Protein AF-0000000081328020 (afdb_homodimer)

Sequence (252 aa):
MPALGALTACTHVQWNAASPDAAALCSLAVPALANALQLRAFAEPGGAVHAALAVRGHHAPFRAAFRADGRWHHVCATWEQLCGRWSLFADGRRRAGARGLGAGHPLPPGGILVLGQDQDSLGGGFMPALGALTACTHVQWNAASPDAAALCSLAVPALANALQLRAFAEPGGAVHAALAVRGHHAPFRAAFRADGRWHHVCATWEQLCGRWSLFADGRRRAGARGLGAGHPLPPGGILVLGQDQDSLGGGF

Secondary structure (DSSP, 8-state):
-----EEEEEEEEE--TT----EEEEEEEETTEEEEEEEEEEE-TTSEEEEEEEETTEEPPPEEEEE-SSSEEEEEEEEETTTTEEEEEETTEEEEEES-TTTT-PPPS------S--TTTT----/-----EEEEEEEEE--TT----EEEEEEEETTEEEEEEEEEEE-TTSEEEEEEEETTEEPPPEEEEE-SSSEEEEEEEEETTTTEEEEEETTEEEEEES-TTTT-PPPS------S-----S----

Radius of gyration: 18.23 Å; Cα contacts (8 Å, |Δi|>4): 719; chains: 2; bounding box: 38×48×73 Å

Structure (mmCIF, N/CA/C/O backbone):
data_AF-0000000081328020-model_v1
#
loop_
_entity.id
_entity.type
_entity.pdbx_description
1 polymer 'Uncharacterized protein'
#
loop_
_atom_site.group_PDB
_atom_site.id
_atom_site.type_symbol
_atom_site.label_atom_id
_atom_site.label_alt_id
_atom_site.label_comp_id
_atom_site.label_asym_id
_atom_site.label_entity_id
_atom_site.label_seq_id
_atom_site.pdbx_PDB_ins_code
_atom_site.Cartn_x
_atom_site.Cartn_y
_atom_site.Cartn_z
_atom_site.occupancy
_atom_site.B_iso_or_equiv
_atom_site.auth_seq_id
_atom_site.auth_comp_id
_atom_site.auth_asym_id
_atom_site.auth_atom_id
_atom_site.pdbx_PDB_model_num
ATOM 1 N N . MET A 1 1 ? -0.317 -22.656 -12.859 1 30.52 1 MET A N 1
ATOM 2 C CA . MET A 1 1 ? 0.625 -21.766 -12.18 1 30.52 1 MET A CA 1
ATOM 3 C C . MET A 1 1 ? -0.083 -20.922 -11.125 1 30.52 1 MET A C 1
ATOM 5 O O . MET A 1 1 ? -1.056 -20.234 -11.43 1 30.52 1 MET A O 1
ATOM 9 N N . PRO A 1 2 ? -0.082 -21.234 -9.828 1 38.22 2 PRO A N 1
ATOM 10 C CA . PRO A 1 2 ? -1.16 -20.859 -8.914 1 38.22 2 PRO A CA 1
ATOM 11 C C . PRO A 1 2 ? -1.249 -19.344 -8.703 1 38.22 2 PRO A C 1
ATOM 13 O O . PRO A 1 2 ? -0.232 -18.656 -8.75 1 38.22 2 PRO A O 1
ATOM 16 N N . ALA A 1 3 ? -2.201 -18.625 -9.352 1 48.69 3 ALA A N 1
ATOM 17 C CA . ALA A 1 3 ? -2.732 -17.281 -9.141 1 48.69 3 ALA A CA 1
ATOM 18 C C . ALA A 1 3 ? -2.648 -16.875 -7.668 1 48.69 3 ALA A C 1
ATOM 20 O O . ALA A 1 3 ? -2.602 -17.734 -6.789 1 48.69 3 ALA A O 1
ATOM 21 N N . LEU A 1 4 ? -2.246 -15.617 -7.391 1 56.56 4 LEU A N 1
ATOM 22 C CA . LEU A 1 4 ? -2.311 -15.125 -6.016 1 56.56 4 LEU A CA 1
ATOM 23 C C . LEU A 1 4 ? -3.643 -15.492 -5.371 1 56.56 4 LEU A C 1
ATOM 25 O O . LEU A 1 4 ? -4.703 -15.125 -5.883 1 56.56 4 LEU A O 1
ATOM 29 N N . GLY A 1 5 ? -3.594 -16.688 -4.641 1 71.94 5 GLY A N 1
ATOM 30 C CA . GLY A 1 5 ? -4.844 -17.125 -4.035 1 71.94 5 GLY A CA 1
ATOM 31 C C . GLY A 1 5 ? -5.453 -16.078 -3.109 1 71.94 5 GLY A C 1
ATOM 32 O O . GLY A 1 5 ? -6.645 -15.789 -3.203 1 71.94 5 GLY A O 1
ATOM 33 N N . ALA A 1 6 ? -4.586 -15.555 -2.227 1 83.12 6 ALA A N 1
ATOM 34 C CA . ALA A 1 6 ? -5.039 -14.578 -1.241 1 83.12 6 ALA A CA 1
ATOM 35 C C . ALA A 1 6 ? -3.959 -13.539 -0.961 1 83.12 6 ALA A C 1
ATOM 37 O O . ALA A 1 6 ? -2.768 -13.82 -1.112 1 83.12 6 ALA A O 1
ATOM 38 N N . LEU A 1 7 ? -4.348 -12.312 -0.642 1 85.69 7 LEU A N 1
ATOM 39 C CA . LEU A 1 7 ? -3.385 -11.281 -0.28 1 85.69 7 LEU A CA 1
ATOM 40 C C . LEU A 1 7 ? -3.975 -10.328 0.751 1 85.69 7 LEU A C 1
ATOM 42 O O . LEU A 1 7 ? -5.195 -10.219 0.877 1 85.69 7 LEU A O 1
ATOM 46 N N . THR A 1 8 ? -3.066 -9.781 1.551 1 87.69 8 THR A N 1
ATOM 47 C CA . THR A 1 8 ? -3.373 -8.695 2.477 1 87.69 8 THR A CA 1
ATOM 48 C C . THR A 1 8 ? -2.504 -7.477 2.186 1 87.69 8 THR A C 1
ATOM 50 O O . THR A 1 8 ? -1.284 -7.594 2.059 1 87.69 8 THR A O 1
ATOM 53 N N . ALA A 1 9 ? -3.125 -6.426 1.956 1 90.62 9 ALA A N 1
ATOM 54 C CA . ALA A 1 9 ? -2.438 -5.148 1.78 1 90.62 9 ALA A CA 1
ATOM 55 C C . ALA A 1 9 ? -2.764 -4.188 2.922 1 90.62 9 ALA A C 1
ATOM 57 O O . ALA A 1 9 ? -3.932 -4 3.27 1 90.62 9 ALA A O 1
ATOM 58 N N . CYS A 1 10 ? -1.722 -3.625 3.475 1 91.69 10 CYS A N 1
ATOM 59 C CA . CYS A 1 10 ? -1.901 -2.678 4.566 1 91.69 10 CYS A CA 1
ATOM 60 C C . CYS A 1 10 ? -1.153 -1.378 4.293 1 91.69 10 CYS A C 1
ATOM 62 O O . CYS A 1 10 ? -0.126 -1.381 3.611 1 91.69 10 CYS A O 1
ATOM 64 N N . THR A 1 11 ? -1.677 -0.353 4.84 1 92 11 THR A N 1
ATOM 65 C CA . THR A 1 11 ? -1.021 0.943 4.707 1 92 11 THR A CA 1
ATOM 66 C C . THR A 1 11 ? -1.219 1.78 5.969 1 92 11 THR A C 1
ATOM 68 O O . THR A 1 11 ? -2.277 1.725 6.598 1 92 11 THR A O 1
ATOM 71 N N . HIS A 1 12 ? -0.133 2.379 6.383 1 92.12 12 HIS A N 1
ATOM 72 C CA . HIS A 1 12 ? -0.229 3.453 7.367 1 92.12 12 HIS A CA 1
ATOM 73 C C . HIS A 1 12 ? -0.476 4.797 6.691 1 92.12 12 HIS A C 1
ATOM 75 O O . HIS A 1 12 ? 0.278 5.199 5.801 1 92.12 12 HIS A O 1
ATOM 81 N N . VAL A 1 13 ? -1.567 5.52 7.164 1 90.44 13 VAL A N 1
ATOM 82 C CA . VAL A 1 13 ? -1.968 6.719 6.434 1 90.44 13 VAL A CA 1
ATOM 83 C C . VAL A 1 13 ? -2.279 7.844 7.418 1 90.44 13 VAL A C 1
ATOM 85 O O . VAL A 1 13 ? -2.91 7.613 8.453 1 90.44 13 VAL A O 1
ATOM 88 N N . GLN A 1 14 ? -1.704 8.914 7.129 1 89.75 14 GLN A N 1
ATOM 89 C CA . GLN A 1 14 ? -2.139 10.18 7.711 1 89.75 14 GLN A CA 1
ATOM 90 C C . GLN A 1 14 ? -3.051 10.938 6.758 1 89.75 14 GLN A C 1
ATOM 92 O O . GLN A 1 14 ? -2.805 10.977 5.551 1 89.75 14 GLN A O 1
ATOM 97 N N . TRP A 1 15 ? -4.105 11.57 7.32 1 88 15 TRP A N 1
ATOM 98 C CA . TRP A 1 15 ? -5 12.383 6.508 1 88 15 TRP A CA 1
ATOM 99 C C . TRP A 1 15 ? -5.328 13.695 7.211 1 88 15 TRP A C 1
ATOM 101 O O . TRP A 1 15 ? -6.031 13.711 8.219 1 88 15 TRP A O 1
ATOM 111 N N . ASN A 1 16 ? -4.812 14.711 6.559 1 85.06 16 ASN A N 1
ATOM 112 C CA . ASN A 1 16 ? -5.172 16.031 7.066 1 85.06 16 ASN A CA 1
ATOM 113 C C . ASN A 1 16 ? -6.559 16.453 6.602 1 85.06 16 ASN A C 1
ATOM 115 O O . ASN A 1 16 ? -6.883 16.344 5.418 1 85.06 16 ASN A O 1
ATOM 119 N N . ALA A 1 17 ? -7.32 16.953 7.406 1 76.81 17 ALA A N 1
ATOM 120 C CA . ALA A 1 17 ? -8.703 17.344 7.137 1 76.81 17 ALA A CA 1
ATOM 121 C C . ALA A 1 17 ? -8.781 18.344 5.98 1 76.81 17 ALA A C 1
ATOM 123 O O . ALA A 1 17 ? -9.812 18.438 5.312 1 76.81 17 ALA A O 1
ATOM 124 N N . ALA A 1 18 ? -7.707 18.891 5.727 1 71.5 18 ALA A N 1
ATOM 125 C CA . ALA A 1 18 ? -7.703 19.922 4.691 1 71.5 18 ALA A CA 1
ATOM 126 C C . ALA A 1 18 ? -7.469 19.312 3.312 1 71.5 18 ALA A C 1
ATOM 128 O O . ALA A 1 18 ? -7.562 20 2.295 1 71.5 18 ALA A O 1
ATOM 129 N N . SER A 1 19 ? -7.312 18.016 3.309 1 65.38 19 SER A N 1
ATOM 130 C CA . SER A 1 19 ? -7.004 17.359 2.043 1 65.38 19 SER A CA 1
ATOM 131 C C . SER A 1 19 ? -8.188 16.531 1.544 1 65.38 19 SER A C 1
ATOM 133 O O . SER A 1 19 ? -8.43 15.43 2.037 1 65.38 19 SER A O 1
ATOM 135 N N . PRO A 1 20 ? -8.992 17.156 0.585 1 60.41 20 PRO A N 1
ATOM 136 C CA . PRO A 1 20 ? -10.227 16.453 0.209 1 60.41 20 PRO A CA 1
ATOM 137 C C . PRO A 1 20 ? -9.992 15.391 -0.852 1 60.41 20 PRO A C 1
ATOM 139 O O . PRO A 1 20 ? -10.883 14.562 -1.105 1 60.41 20 PRO A O 1
ATOM 142 N N . ASP A 1 21 ? -8.914 15.305 -1.368 1 63.12 21 ASP A N 1
ATOM 143 C CA . ASP A 1 21 ? -8.961 14.562 -2.623 1 63.12 21 ASP A CA 1
ATOM 144 C C . ASP A 1 21 ? -8.812 13.062 -2.379 1 63.12 21 ASP A C 1
ATOM 146 O O . ASP A 1 21 ? -8.109 12.641 -1.46 1 63.12 21 ASP A O 1
ATOM 150 N N . ALA A 1 22 ? -9.734 12.43 -3.125 1 63.28 22 ALA A N 1
ATOM 151 C CA . ALA A 1 22 ? -9.664 10.977 -3.232 1 63.28 22 ALA A CA 1
ATOM 152 C C . ALA A 1 22 ? -8.273 10.531 -3.658 1 63.28 22 ALA A C 1
ATOM 154 O O . ALA A 1 22 ? -7.613 11.203 -4.457 1 63.28 22 ALA A O 1
ATOM 155 N N . ALA A 1 23 ? -7.828 9.633 -2.852 1 73.25 23 ALA A N 1
ATOM 156 C CA . ALA A 1 23 ? -6.492 9.156 -3.205 1 73.25 23 ALA A CA 1
ATOM 157 C C . ALA A 1 23 ? -6.434 7.629 -3.184 1 73.25 23 ALA A C 1
ATOM 159 O O . ALA A 1 23 ? -7.246 6.98 -2.518 1 73.25 23 ALA A O 1
ATOM 160 N N . ALA A 1 24 ? -5.855 7.027 -4.27 1 79.81 24 ALA A N 1
ATOM 161 C CA . ALA A 1 24 ? -5.363 5.676 -4.008 1 79.81 24 ALA A CA 1
ATOM 162 C C . ALA A 1 24 ? -4.32 5.676 -2.896 1 79.81 24 ALA A C 1
ATOM 164 O O . ALA A 1 24 ? -3.223 6.215 -3.064 1 79.81 24 ALA A O 1
ATOM 165 N N . LEU A 1 25 ? -4.828 5.129 -1.694 1 88.38 25 LEU A N 1
ATOM 166 C CA . LEU A 1 25 ? -3.883 5.039 -0.588 1 88.38 25 LEU A CA 1
ATOM 167 C C . LEU A 1 25 ? -2.715 4.125 -0.944 1 88.38 25 LEU A C 1
ATOM 169 O O . LEU A 1 25 ? -1.559 4.453 -0.67 1 88.38 25 LEU A O 1
ATOM 173 N N . CYS A 1 26 ? -3.014 3.002 -1.551 1 91.19 26 CYS A N 1
ATOM 174 C CA . CYS A 1 26 ? -1.99 2.09 -2.049 1 91.19 26 CYS A CA 1
ATOM 175 C C . CYS A 1 26 ? -2.508 1.287 -3.236 1 91.19 26 CYS A C 1
ATOM 177 O O . CYS A 1 26 ? -3.709 1.038 -3.348 1 91.19 26 CYS A O 1
ATOM 179 N N . SER A 1 27 ? -1.606 0.984 -4.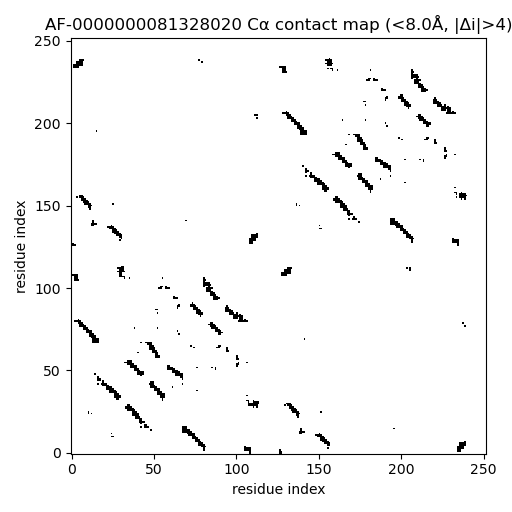051 1 90.62 27 SER A N 1
ATOM 180 C CA . SER A 1 27 ? -1.95 0.191 -5.227 1 90.62 27 SER A CA 1
ATOM 181 C C . SER A 1 27 ? -0.875 -0.849 -5.523 1 90.62 27 SER A C 1
ATOM 183 O O . SER A 1 27 ? 0.293 -0.659 -5.18 1 90.62 27 SER A O 1
ATOM 185 N N . LEU A 1 28 ? -1.359 -1.882 -6.07 1 87.94 28 LEU A N 1
ATOM 186 C CA . LEU A 1 28 ? -0.504 -2.965 -6.543 1 87.94 28 LEU A CA 1
ATOM 187 C C . LEU A 1 28 ? -0.724 -3.221 -8.031 1 87.94 28 LEU A C 1
ATOM 189 O O . LEU A 1 28 ? -1.863 -3.361 -8.484 1 87.94 28 LEU A O 1
ATOM 193 N N . ALA A 1 29 ? 0.39 -3.16 -8.703 1 86.38 29 ALA A N 1
ATOM 194 C CA . ALA A 1 29 ? 0.382 -3.543 -10.109 1 86.38 29 ALA A CA 1
ATOM 195 C C . ALA A 1 29 ? 1.238 -4.781 -10.344 1 86.38 29 ALA A C 1
ATOM 197 O O . ALA A 1 29 ? 2.301 -4.938 -9.742 1 86.38 29 ALA A O 1
ATOM 198 N N . VAL A 1 30 ? 0.774 -5.727 -11.125 1 78.31 30 VAL A N 1
ATOM 199 C CA . VAL A 1 30 ? 1.518 -6.883 -11.609 1 78.31 30 VAL A CA 1
ATOM 200 C C . VAL A 1 30 ? 1.67 -6.797 -13.125 1 78.31 30 VAL A C 1
ATOM 202 O O . VAL A 1 30 ? 1.015 -5.98 -13.781 1 78.31 30 VAL A O 1
ATOM 205 N N . PRO A 1 31 ? 2.557 -7.73 -13.453 1 71.12 31 PRO A N 1
ATOM 206 C CA . PRO A 1 31 ? 2.711 -7.668 -14.906 1 71.12 31 PRO A CA 1
ATOM 207 C C . PRO A 1 31 ? 1.396 -7.902 -15.648 1 71.12 31 PRO A C 1
ATOM 209 O O . PRO A 1 31 ? 0.588 -8.734 -15.234 1 71.12 31 PRO A O 1
ATOM 212 N N . ALA A 1 32 ? 0.985 -7.012 -16.484 1 74.38 32 ALA A N 1
ATOM 213 C CA . ALA A 1 32 ? -0.158 -7.129 -17.375 1 74.38 32 ALA A CA 1
ATOM 214 C C . ALA A 1 32 ? -1.412 -6.523 -16.75 1 74.38 32 ALA A C 1
ATOM 216 O O . ALA A 1 32 ? -2.482 -6.531 -17.375 1 74.38 32 ALA A O 1
ATOM 217 N N . LEU A 1 33 ? -1.333 -6.246 -15.516 1 77.25 33 LEU A N 1
ATOM 218 C CA . LEU A 1 33 ? -2.531 -5.684 -14.898 1 77.25 33 LEU A CA 1
ATOM 219 C C . LEU A 1 33 ? -2.182 -4.492 -14.016 1 77.25 33 LEU A C 1
ATOM 221 O O . LEU A 1 33 ? -1.815 -4.66 -12.852 1 77.25 33 LEU A O 1
ATOM 225 N N . ALA A 1 34 ? -2.361 -3.408 -14.664 1 80.62 34 ALA A N 1
ATOM 226 C CA . ALA A 1 34 ? -2.252 -2.193 -13.859 1 80.62 34 ALA A CA 1
ATOM 227 C C . ALA A 1 34 ? -3.371 -2.121 -12.82 1 80.62 34 ALA A C 1
ATOM 229 O O . ALA A 1 34 ? -4.48 -2.6 -13.062 1 80.62 34 ALA A O 1
ATOM 230 N N . ASN A 1 35 ? -3.102 -1.594 -11.719 1 80.38 35 ASN A N 1
ATOM 231 C CA . ASN A 1 35 ? -4.082 -1.431 -10.656 1 80.38 35 ASN A CA 1
ATOM 232 C C . ASN A 1 35 ? -4.77 -2.75 -10.32 1 80.38 35 ASN A C 1
ATOM 234 O O . ASN A 1 35 ? -5.996 -2.809 -10.219 1 80.38 35 ASN A O 1
ATOM 238 N N . ALA A 1 36 ? -3.959 -3.809 -10.375 1 84.94 36 ALA A N 1
ATOM 239 C CA . ALA A 1 36 ? -4.492 -5.117 -10 1 84.94 36 ALA A CA 1
ATOM 240 C C . ALA A 1 36 ? -5.262 -5.035 -8.68 1 84.94 36 ALA A C 1
ATOM 242 O O . ALA A 1 36 ? -6.355 -5.59 -8.562 1 84.94 36 ALA A O 1
ATOM 243 N N . LEU A 1 37 ? -4.738 -4.312 -7.742 1 89.19 37 LEU A N 1
ATOM 244 C CA . LEU A 1 37 ? -5.367 -4.043 -6.453 1 89.19 37 LEU A CA 1
ATOM 245 C C . LEU A 1 37 ? -5.141 -2.598 -6.027 1 89.19 37 LEU A C 1
ATOM 247 O O . LEU A 1 37 ? -4.043 -2.061 -6.191 1 89.19 37 LEU A O 1
ATOM 251 N N . GLN A 1 38 ? -6.199 -2.033 -5.52 1 92.62 38 GLN A N 1
ATOM 252 C CA . GLN A 1 38 ? -6.086 -0.675 -5.004 1 92.62 38 GLN A CA 1
ATOM 253 C C . GLN A 1 38 ? -6.891 -0.504 -3.719 1 92.62 38 GLN A C 1
ATOM 255 O O . GLN A 1 38 ? -8.008 -1.016 -3.607 1 92.62 38 GLN A O 1
ATOM 260 N N . LEU A 1 39 ? -6.301 0.109 -2.775 1 94.12 39 LEU A N 1
ATOM 261 C CA . LEU A 1 39 ? -7.047 0.699 -1.67 1 94.12 39 LEU A CA 1
ATOM 262 C C . LEU A 1 39 ? -7.348 2.17 -1.939 1 94.12 39 LEU A C 1
ATOM 264 O O . LEU A 1 39 ? -6.441 3.008 -1.907 1 94.12 39 LEU A O 1
ATOM 268 N N . ARG A 1 40 ? -8.555 2.408 -2.174 1 94 40 ARG A N 1
ATOM 269 C CA . ARG A 1 40 ? -9 3.764 -2.48 1 94 40 ARG A CA 1
ATOM 270 C C . ARG A 1 40 ? -9.641 4.418 -1.26 1 94 40 ARG A C 1
ATOM 272 O O . ARG A 1 40 ? -10.211 3.732 -0.411 1 94 40 ARG A O 1
ATOM 279 N N . ALA A 1 41 ? -9.469 5.738 -1.232 1 93.62 41 ALA A N 1
ATOM 280 C CA . ALA A 1 41 ? -10.055 6.441 -0.094 1 93.62 41 ALA A CA 1
ATOM 281 C C . ALA A 1 41 ? -10.438 7.871 -0.469 1 93.62 41 ALA A C 1
ATOM 283 O O . ALA A 1 41 ? -9.891 8.438 -1.417 1 93.62 41 ALA A O 1
ATOM 284 N N . PHE A 1 42 ? -11.406 8.398 0.2 1 91.69 42 PHE A N 1
ATOM 285 C CA . PHE A 1 42 ? -11.758 9.812 0.156 1 91.69 42 PHE A CA 1
ATOM 286 C C . PHE A 1 42 ? -12.188 10.305 1.532 1 91.69 42 PHE A C 1
ATOM 288 O O . PHE A 1 42 ? -12.586 9.508 2.387 1 91.69 42 PHE A O 1
ATOM 295 N N . ALA A 1 43 ? -12.047 11.562 1.703 1 90.62 43 ALA A N 1
ATOM 296 C CA . ALA A 1 43 ? -12.469 12.156 2.967 1 90.62 43 ALA A CA 1
ATOM 297 C C . ALA A 1 43 ? -13.727 13 2.783 1 90.62 43 ALA A C 1
ATOM 299 O O . ALA A 1 43 ? -13.859 13.727 1.795 1 90.62 43 ALA A O 1
ATOM 300 N N . GLU A 1 44 ? -14.656 12.719 3.695 1 87.38 44 GLU A N 1
ATOM 301 C CA . GLU A 1 44 ? -15.734 13.695 3.805 1 87.38 44 GLU A CA 1
ATOM 302 C C . GLU A 1 44 ? -15.227 15.008 4.391 1 87.38 44 GLU A C 1
ATOM 304 O O . GLU A 1 44 ? -14.375 15.008 5.281 1 87.38 44 GLU A O 1
ATOM 309 N N . PRO A 1 45 ? -15.68 16.109 3.766 1 77.56 45 PRO A N 1
ATOM 310 C CA . PRO A 1 45 ? -15.25 17.359 4.375 1 77.56 45 PRO A CA 1
ATOM 311 C C . PRO A 1 45 ? -15.43 17.375 5.891 1 77.56 45 PRO A C 1
ATOM 313 O O . PRO A 1 45 ? -16.547 17.203 6.391 1 77.56 45 PRO A O 1
ATOM 316 N N . GLY A 1 46 ? -14.219 17.594 6.617 1 70.88 46 GLY A N 1
ATOM 317 C CA . GLY A 1 46 ? -14.219 17.703 8.062 1 70.88 46 GLY A CA 1
ATOM 318 C C . GLY A 1 46 ? -14.672 16.422 8.75 1 70.88 46 GLY A C 1
ATOM 319 O O . GLY A 1 46 ? -15.031 16.438 9.93 1 70.88 46 GLY A O 1
ATOM 320 N N . GLY A 1 47 ? -14.531 15.438 8.031 1 86.12 47 GLY A N 1
ATOM 321 C CA . GLY A 1 47 ? -15.188 14.289 8.641 1 86.12 47 GLY A CA 1
ATOM 322 C C . GLY A 1 47 ? -14.414 12.992 8.469 1 86.12 47 GLY A C 1
ATOM 323 O O . GLY A 1 47 ? -13.195 12.961 8.664 1 86.12 47 GLY A O 1
ATOM 324 N N . ALA A 1 48 ? -15.125 11.945 8.242 1 93 48 ALA A N 1
ATOM 325 C CA . ALA A 1 48 ? -14.586 10.586 8.188 1 93 48 ALA A CA 1
ATOM 326 C C . ALA A 1 48 ? -13.906 10.32 6.844 1 93 48 ALA A C 1
ATOM 328 O O . ALA A 1 48 ? -14.32 10.859 5.816 1 93 48 ALA A O 1
ATOM 329 N N . VAL A 1 49 ? -12.797 9.578 6.898 1 94.31 49 VAL A N 1
ATOM 330 C CA . VAL A 1 49 ? -12.18 9.023 5.691 1 94.31 49 VAL A CA 1
ATOM 331 C C . VAL A 1 49 ? -12.836 7.691 5.344 1 94.31 49 VAL A C 1
ATOM 333 O O . VAL A 1 49 ? -12.922 6.797 6.188 1 94.31 49 VAL A O 1
ATOM 336 N N . HIS A 1 50 ? -13.352 7.637 4.16 1 95.31 50 HIS A N 1
ATOM 337 C CA . HIS A 1 50 ? -13.938 6.398 3.664 1 95.31 50 HIS A CA 1
ATOM 338 C C . HIS A 1 50 ? -12.961 5.641 2.773 1 95.31 50 HIS A C 1
ATOM 340 O O . HIS A 1 50 ? -12.234 6.25 1.98 1 95.31 50 HIS A O 1
ATOM 346 N N . ALA A 1 51 ? -12.938 4.32 2.914 1 95.81 51 ALA A N 1
ATOM 347 C CA . ALA A 1 51 ? -12.023 3.508 2.117 1 95.81 51 ALA A CA 1
ATOM 348 C C . ALA A 1 51 ? -12.758 2.33 1.477 1 95.81 51 ALA A C 1
ATOM 350 O O . ALA A 1 51 ? -13.773 1.869 1.995 1 95.81 51 ALA A O 1
ATOM 351 N N . ALA A 1 52 ? -12.211 1.872 0.338 1 96.44 52 ALA A N 1
ATOM 352 C CA . ALA A 1 52 ? -12.719 0.703 -0.376 1 96.44 52 ALA A CA 1
ATOM 353 C C . ALA A 1 52 ? -11.586 -0.041 -1.079 1 96.44 52 ALA A C 1
ATOM 355 O O . ALA A 1 52 ? -10.656 0.58 -1.599 1 96.44 52 ALA A O 1
ATOM 356 N N . LEU A 1 53 ? -11.711 -1.375 -1.041 1 95.62 53 LEU A N 1
ATOM 357 C CA . LEU A 1 53 ? -10.82 -2.203 -1.85 1 95.62 53 LEU A CA 1
ATOM 358 C C . LEU A 1 53 ? -11.328 -2.301 -3.285 1 95.62 53 LEU A C 1
ATOM 360 O O . LEU A 1 53 ? -12.523 -2.479 -3.514 1 95.62 53 LEU A O 1
ATOM 364 N N . ALA A 1 54 ? -10.406 -2.104 -4.223 1 93.94 54 ALA A N 1
ATOM 365 C CA . ALA A 1 54 ? -10.711 -2.334 -5.633 1 93.94 54 ALA A CA 1
ATOM 366 C C . ALA A 1 54 ? -9.828 -3.439 -6.207 1 93.94 54 ALA A C 1
ATOM 368 O O . ALA A 1 54 ? -8.617 -3.467 -5.961 1 93.94 54 ALA A O 1
ATOM 369 N N . VAL A 1 55 ? -10.445 -4.359 -6.875 1 91.06 55 VAL A N 1
ATOM 370 C CA . VAL A 1 55 ? -9.75 -5.434 -7.578 1 91.06 55 VAL A CA 1
ATOM 371 C C . VAL A 1 55 ? -10.109 -5.398 -9.062 1 91.06 55 VAL A C 1
ATOM 373 O O . VAL A 1 55 ? -11.281 -5.465 -9.422 1 91.06 55 VAL A O 1
ATOM 376 N N . ARG A 1 56 ? -9.023 -5.27 -9.898 1 87.75 56 ARG A N 1
ATOM 377 C CA . ARG A 1 56 ? -9.18 -5.23 -11.352 1 87.75 56 ARG A CA 1
ATOM 378 C C . ARG A 1 56 ? -10.188 -4.164 -11.758 1 87.75 56 ARG A C 1
ATOM 380 O O . ARG A 1 56 ? -11.07 -4.422 -12.586 1 87.75 56 ARG A 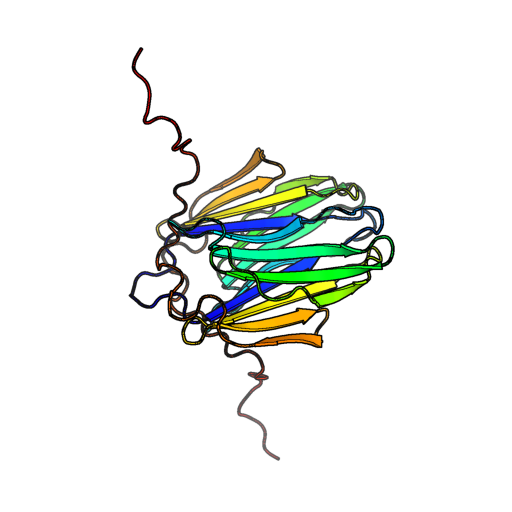O 1
ATOM 387 N N . GLY A 1 57 ? -10.125 -3.047 -11.031 1 87.06 57 GLY A N 1
ATOM 388 C CA . GLY A 1 57 ? -10.906 -1.894 -11.445 1 87.06 57 GLY A CA 1
ATOM 389 C C . GLY A 1 57 ? -12.289 -1.863 -10.82 1 87.06 57 GLY A C 1
ATOM 390 O O . GLY A 1 57 ? -12.992 -0.854 -10.906 1 87.06 57 GLY A O 1
ATOM 391 N N . HIS A 1 58 ? -12.727 -2.977 -10.219 1 91.5 58 HIS A N 1
ATOM 392 C CA . HIS A 1 58 ? -14.008 -3.014 -9.516 1 91.5 58 HIS A CA 1
ATOM 393 C C . HIS A 1 58 ? -13.828 -2.805 -8.016 1 91.5 58 HIS A C 1
ATOM 395 O O . HIS A 1 58 ? -12.984 -3.459 -7.395 1 91.5 58 HIS A O 1
ATOM 401 N N . HIS A 1 59 ? -14.609 -1.891 -7.508 1 92.38 59 HIS A N 1
ATOM 402 C CA . HIS A 1 59 ? -14.375 -1.627 -6.094 1 92.38 59 HIS A CA 1
ATOM 403 C C . HIS A 1 59 ? -15.539 -2.133 -5.242 1 92.38 59 HIS A C 1
ATOM 405 O O . HIS A 1 59 ? -16.688 -2.168 -5.703 1 92.38 59 HIS A O 1
ATOM 411 N N . ALA A 1 60 ? -15.227 -2.588 -4.016 1 96.19 60 ALA A N 1
ATOM 412 C CA . ALA A 1 60 ? -16.188 -2.801 -2.943 1 96.19 60 ALA A CA 1
ATOM 413 C C . ALA A 1 60 ? -16.781 -1.477 -2.467 1 96.19 60 ALA A C 1
ATOM 415 O O . ALA A 1 60 ? -16.312 -0.405 -2.861 1 96.19 60 ALA A O 1
ATOM 416 N N . PRO A 1 61 ? -17.906 -1.569 -1.704 1 96.06 61 PRO A N 1
ATOM 417 C CA . PRO A 1 61 ? -18.453 -0.31 -1.195 1 96.06 61 PRO A CA 1
ATOM 418 C C . PRO A 1 61 ? -17.484 0.43 -0.28 1 96.06 61 PRO A C 1
ATOM 420 O O . PRO A 1 61 ? -16.766 -0.198 0.496 1 96.06 61 PRO A O 1
ATOM 423 N N . PHE A 1 62 ? -17.484 1.746 -0.47 1 95.44 62 PHE A N 1
ATOM 424 C CA . PHE A 1 62 ? -16.734 2.566 0.477 1 95.44 62 PHE A CA 1
ATOM 425 C C . PHE A 1 62 ? -17.359 2.494 1.865 1 95.44 62 PHE A C 1
ATOM 427 O O . PHE A 1 62 ? -18.594 2.506 2.002 1 95.44 62 PHE A O 1
ATOM 434 N N . ARG A 1 63 ? -16.469 2.369 2.881 1 97 63 ARG A N 1
ATOM 435 C CA . ARG A 1 63 ? -16.891 2.385 4.281 1 97 63 ARG A CA 1
ATOM 436 C C . ARG A 1 63 ? -16.047 3.371 5.086 1 97 63 ARG A C 1
ATOM 438 O O . ARG A 1 63 ? -14.852 3.551 4.816 1 97 63 ARG A O 1
ATOM 445 N N . ALA A 1 64 ? -16.781 3.979 6.105 1 96.25 64 ALA A N 1
ATOM 446 C CA . ALA A 1 64 ? -16.016 4.84 6.996 1 96.25 64 ALA A CA 1
ATOM 447 C C . ALA A 1 64 ? -14.914 4.051 7.699 1 96.25 64 ALA A C 1
ATOM 449 O O . ALA A 1 64 ? -15.188 3.043 8.359 1 96.25 64 ALA A O 1
ATOM 450 N N . ALA A 1 65 ? -13.672 4.543 7.492 1 96.12 65 ALA A N 1
ATOM 451 C CA . ALA A 1 65 ? -12.531 3.809 8.023 1 96.12 65 ALA A CA 1
ATOM 452 C C . ALA A 1 65 ? -11.992 4.473 9.289 1 96.12 65 ALA A C 1
ATOM 454 O O . ALA A 1 65 ? -11.773 3.807 10.305 1 96.12 65 ALA A O 1
ATOM 455 N N . PHE A 1 66 ? -11.727 5.77 9.281 1 94.62 66 PHE A N 1
ATOM 456 C CA . PHE A 1 66 ? -11.156 6.523 10.391 1 94.62 66 PHE A CA 1
ATOM 457 C C . PHE A 1 66 ? -11.438 8.016 10.234 1 94.62 66 PHE A C 1
ATOM 459 O O . PHE A 1 66 ? -11.953 8.445 9.203 1 94.62 66 PHE A O 1
ATOM 466 N N . ARG A 1 67 ? -11.125 8.734 11.203 1 93.81 67 ARG A N 1
ATOM 467 C CA . ARG A 1 67 ? -11.297 10.188 11.148 1 93.81 67 ARG A CA 1
ATOM 468 C C . ARG A 1 67 ? -10.078 10.859 10.523 1 93.81 67 ARG A C 1
ATOM 470 O O . ARG A 1 67 ? -8.938 10.469 10.805 1 93.81 67 ARG A O 1
ATOM 477 N N . ALA A 1 68 ? -10.375 11.859 9.695 1 91.12 68 ALA A N 1
ATOM 478 C CA . ALA A 1 68 ? -9.281 12.695 9.203 1 91.12 68 ALA A CA 1
ATOM 479 C C . ALA A 1 68 ? -8.75 13.609 10.297 1 91.12 68 ALA A C 1
ATOM 481 O O . ALA A 1 68 ? -9.016 14.812 10.297 1 91.12 68 ALA A O 1
ATOM 482 N N . ASP A 1 69 ? -7.883 13.172 11.125 1 89 69 ASP A N 1
ATOM 483 C CA . ASP A 1 69 ? -7.465 13.898 12.312 1 89 69 ASP A CA 1
ATOM 484 C C . ASP A 1 69 ? -5.965 14.188 12.281 1 89 69 ASP A C 1
ATOM 486 O O . ASP A 1 69 ? -5.395 14.641 13.273 1 89 69 ASP A O 1
ATOM 490 N N . GLY A 1 70 ? -5.391 13.859 11.258 1 86.69 70 GLY A N 1
ATOM 491 C CA . GLY A 1 70 ? -3.977 14.156 11.109 1 86.69 70 GLY A CA 1
ATOM 492 C C . GLY A 1 70 ? -3.078 13.148 11.805 1 86.69 70 GLY A C 1
ATOM 493 O O . GLY A 1 70 ? -1.854 13.297 11.805 1 86.69 70 GLY A O 1
ATOM 494 N N . ARG A 1 71 ? -3.623 12.141 12.336 1 89.25 71 ARG A N 1
ATOM 495 C CA . ARG A 1 71 ? -2.846 11.102 13 1 89.25 71 ARG A CA 1
ATOM 496 C C . ARG A 1 71 ? -2.645 9.898 12.094 1 89.25 71 ARG A C 1
ATOM 498 O O . ARG A 1 71 ? -3.299 9.789 11.055 1 89.25 71 ARG A O 1
ATOM 505 N N . TRP A 1 72 ? -1.699 9.047 12.492 1 91.38 72 TRP A N 1
ATOM 506 C CA . TRP A 1 72 ? -1.467 7.82 11.734 1 91.38 72 TRP A CA 1
ATOM 507 C C . TRP A 1 72 ? -2.551 6.789 12.023 1 91.38 72 TRP A C 1
ATOM 509 O O . TRP A 1 72 ? -2.879 6.531 13.18 1 91.38 72 TRP A O 1
ATOM 519 N N . HIS A 1 73 ? -3.117 6.254 10.992 1 92.94 73 HIS A N 1
ATOM 520 C CA . HIS A 1 73 ? -4.07 5.152 11.055 1 92.94 73 HIS A CA 1
ATOM 521 C C . HIS A 1 73 ? -3.617 3.979 10.195 1 92.94 73 HIS A C 1
ATOM 523 O O . HIS A 1 73 ? -2.922 4.172 9.195 1 92.94 73 HIS A O 1
ATOM 529 N N . HIS A 1 74 ? -3.926 2.811 10.617 1 93.94 74 HIS A N 1
ATOM 530 C CA . HIS A 1 74 ? -3.553 1.582 9.922 1 93.94 74 HIS A CA 1
ATOM 531 C C . HIS A 1 74 ? -4.758 0.952 9.234 1 93.94 74 HIS A C 1
ATOM 533 O O . HIS A 1 74 ? -5.746 0.611 9.883 1 93.94 74 HIS A O 1
ATOM 539 N N . VAL A 1 75 ? -4.68 0.888 7.895 1 94.31 75 VAL A N 1
ATOM 540 C CA . VAL A 1 75 ? -5.77 0.323 7.105 1 94.31 75 VAL A CA 1
ATOM 541 C C . VAL A 1 75 ? -5.285 -0.927 6.375 1 94.31 75 VAL A C 1
ATOM 543 O O . VAL A 1 75 ? -4.238 -0.904 5.719 1 94.31 75 VAL A O 1
ATOM 546 N N . CYS A 1 76 ? -6.055 -2.012 6.52 1 94.19 76 CYS A N 1
ATOM 547 C CA . CYS A 1 76 ? -5.715 -3.258 5.848 1 94.19 76 CYS A CA 1
ATOM 548 C C . CYS A 1 76 ? -6.906 -3.797 5.062 1 94.19 76 CYS A C 1
ATOM 550 O O . CYS A 1 76 ? -8.047 -3.684 5.508 1 94.19 76 CYS A O 1
ATOM 552 N N . ALA A 1 77 ? -6.617 -4.344 3.938 1 94.5 77 ALA A N 1
ATOM 553 C CA . ALA A 1 77 ? -7.613 -5.086 3.166 1 94.5 77 ALA A CA 1
ATOM 554 C C . ALA A 1 77 ? -7.117 -6.488 2.836 1 94.5 77 ALA A C 1
ATOM 556 O O . ALA A 1 77 ? -5.945 -6.68 2.51 1 94.5 77 ALA A O 1
ATOM 557 N N . THR A 1 78 ? -7.98 -7.418 2.994 1 92.88 78 THR A N 1
ATOM 558 C CA . THR A 1 78 ? -7.699 -8.781 2.561 1 92.88 78 THR A CA 1
ATOM 559 C C . THR A 1 78 ? -8.547 -9.156 1.349 1 92.88 78 THR A C 1
ATOM 561 O O . THR A 1 78 ? -9.656 -8.633 1.179 1 92.88 78 THR A O 1
ATOM 564 N N . TRP A 1 79 ? -8.008 -9.961 0.525 1 91.38 79 TRP A N 1
ATOM 565 C CA . TRP A 1 79 ? -8.719 -10.445 -0.655 1 91.38 79 TRP A CA 1
ATOM 566 C C . TRP A 1 79 ? -8.305 -11.875 -0.996 1 91.38 79 TRP A C 1
ATOM 568 O O . TRP A 1 79 ? -7.121 -12.211 -0.952 1 91.38 79 TRP A O 1
ATOM 578 N N . GLU A 1 80 ? -9.375 -12.656 -1.269 1 88.12 80 GLU A N 1
ATOM 579 C CA . GLU A 1 80 ? -9.148 -14.023 -1.707 1 88.12 80 GLU A CA 1
ATOM 580 C C . GLU A 1 80 ? -9.742 -14.266 -3.092 1 88.12 80 GLU A C 1
ATOM 582 O O . GLU A 1 80 ? -10.914 -13.969 -3.334 1 88.12 80 GLU A O 1
ATOM 587 N N . GLN A 1 81 ? -8.992 -14.875 -3.957 1 82.81 81 GLN A N 1
ATOM 588 C CA . GLN A 1 81 ? -9.336 -15 -5.371 1 82.81 81 GLN A CA 1
ATOM 589 C C . GLN A 1 81 ? -10.492 -15.969 -5.574 1 82.81 81 GLN A C 1
ATOM 591 O O . GLN A 1 81 ? -11.359 -15.75 -6.422 1 82.81 81 GLN A O 1
ATOM 596 N N . LEU A 1 82 ? -10.438 -17.047 -4.836 1 80 82 LEU A N 1
ATOM 597 C CA . LEU A 1 82 ? -11.367 -18.141 -5.117 1 80 82 LEU A CA 1
ATOM 598 C C . LEU A 1 82 ? -12.805 -17.656 -5.07 1 80 82 LEU A C 1
ATOM 600 O O . LEU A 1 82 ? -13.57 -17.875 -6.02 1 80 82 LEU A O 1
ATOM 604 N N . CYS A 1 83 ? -13.273 -16.922 -4.102 1 87.94 83 CYS A N 1
ATOM 605 C CA . CYS A 1 83 ? -14.656 -16.469 -4.012 1 87.94 83 CYS A CA 1
ATOM 606 C C . CYS A 1 83 ? -14.734 -14.953 -3.99 1 87.94 83 CYS A C 1
ATOM 608 O O . CYS A 1 83 ? -15.82 -14.383 -3.875 1 87.94 83 CYS A O 1
ATOM 610 N N . GLY A 1 84 ? -13.57 -14.391 -4.098 1 90.56 84 GLY A N 1
ATOM 611 C CA . GLY A 1 84 ? -13.547 -12.938 -4.066 1 90.56 84 GLY A CA 1
ATOM 612 C C . GLY A 1 84 ? -13.859 -12.359 -2.701 1 90.56 84 GLY A C 1
ATOM 613 O O . GLY A 1 84 ? -14.469 -11.297 -2.596 1 90.56 84 GLY A O 1
ATOM 614 N N . ARG A 1 85 ? -13.586 -13.141 -1.742 1 93.38 85 ARG A N 1
ATOM 615 C CA . ARG A 1 85 ? -13.82 -12.672 -0.381 1 93.38 85 ARG A CA 1
ATOM 616 C C . ARG A 1 85 ? -12.883 -11.523 -0.024 1 93.38 85 ARG A C 1
ATOM 618 O O . ARG A 1 85 ? -11.695 -11.562 -0.362 1 93.38 85 ARG A O 1
ATOM 625 N N . TRP A 1 86 ? -13.461 -10.516 0.581 1 94.75 86 TRP A N 1
ATOM 626 C CA . TRP A 1 86 ? -12.656 -9.375 0.99 1 94.75 86 TRP A CA 1
ATOM 627 C C . TRP A 1 86 ? -13.102 -8.844 2.348 1 94.75 86 TRP A C 1
ATOM 629 O O . TRP A 1 86 ? -14.242 -9.078 2.764 1 94.75 86 TRP A O 1
ATOM 639 N N . SER A 1 87 ? -12.148 -8.258 3.037 1 97.12 87 SER A N 1
ATOM 640 C CA . SER A 1 87 ? -12.406 -7.547 4.289 1 97.12 87 SER A CA 1
ATOM 641 C C . SER A 1 87 ? -11.578 -6.27 4.379 1 97.12 87 SER A C 1
ATOM 643 O O . SER A 1 87 ? -10.477 -6.199 3.834 1 97.12 87 SER A O 1
ATOM 645 N N . LEU A 1 88 ? -12.172 -5.34 5.027 1 97.31 88 LEU A N 1
ATOM 646 C CA . LEU A 1 88 ? -11.5 -4.07 5.289 1 97.31 88 LEU A CA 1
ATOM 647 C C . LEU A 1 88 ? -11.391 -3.812 6.785 1 97.31 88 LEU A C 1
ATOM 649 O O . LEU A 1 88 ? -12.375 -3.947 7.52 1 97.31 88 LEU A O 1
ATOM 653 N N . PHE A 1 89 ? -10.211 -3.514 7.211 1 97.12 89 PHE A N 1
ATOM 654 C CA . PHE A 1 89 ? -9.945 -3.195 8.609 1 97.12 89 PHE A CA 1
ATOM 655 C C . PHE A 1 89 ? -9.344 -1.8 8.742 1 97.12 89 PHE A C 1
ATOM 657 O O . PHE A 1 89 ? -8.555 -1.372 7.895 1 97.12 89 PHE A O 1
ATOM 664 N N . ALA A 1 90 ? -9.719 -1.133 9.789 1 97 90 ALA A N 1
ATOM 665 C CA . ALA A 1 90 ? -9.109 0.14 10.164 1 97 90 ALA A CA 1
ATOM 666 C C . ALA A 1 90 ? -8.797 0.179 11.656 1 97 90 ALA A C 1
ATOM 668 O O . ALA A 1 90 ? -9.68 -0.056 12.484 1 97 90 ALA A O 1
ATOM 669 N N . ASP A 1 91 ? -7.535 0.459 11.883 1 96.06 91 ASP A N 1
ATOM 670 C CA . ASP A 1 91 ? -7.059 0.531 13.258 1 96.06 91 ASP A CA 1
ATOM 671 C C . ASP A 1 91 ? -7.523 -0.682 14.062 1 96.06 91 ASP A C 1
ATOM 673 O O . ASP A 1 91 ? -8.031 -0.537 15.18 1 96.06 91 ASP A O 1
ATOM 677 N N . GLY A 1 92 ? -7.34 -1.843 13.43 1 94.31 92 GLY A N 1
ATOM 678 C CA . GLY A 1 92 ? -7.543 -3.107 14.117 1 94.31 92 GLY A CA 1
ATOM 679 C C . GLY A 1 92 ? -9 -3.537 14.164 1 94.31 92 GLY A C 1
ATOM 680 O O . GLY A 1 92 ? -9.312 -4.625 14.656 1 94.31 92 GLY A O 1
ATOM 681 N N . ARG A 1 93 ? -9.953 -2.76 13.703 1 96.81 93 ARG A N 1
ATOM 682 C CA . ARG A 1 93 ? -11.375 -3.078 13.703 1 96.81 93 ARG A CA 1
ATOM 683 C C . ARG A 1 93 ? -11.859 -3.395 12.297 1 96.81 93 ARG A C 1
ATOM 685 O O . ARG A 1 93 ? -11.555 -2.668 11.352 1 96.81 93 ARG A O 1
ATOM 692 N N . ARG A 1 94 ? -12.578 -4.512 12.172 1 97.06 94 ARG A N 1
ATOM 693 C CA . ARG A 1 94 ? -13.195 -4.824 10.883 1 97.06 94 ARG A CA 1
ATOM 694 C C . ARG A 1 94 ? -14.289 -3.822 10.539 1 97.06 94 ARG A C 1
ATOM 696 O O . ARG A 1 94 ? -15.227 -3.633 11.32 1 97.06 94 ARG A O 1
ATOM 703 N N . ARG A 1 95 ? -14.172 -3.189 9.359 1 97.69 95 ARG A N 1
ATOM 704 C CA . ARG A 1 95 ? -15.125 -2.162 8.945 1 97.69 95 ARG A CA 1
ATOM 705 C C . ARG A 1 95 ? -16.109 -2.709 7.926 1 97.69 95 ARG A C 1
ATOM 707 O O . ARG A 1 95 ? -17.234 -2.193 7.797 1 97.69 95 ARG A O 1
ATOM 714 N N . ALA A 1 96 ? -15.734 -3.715 7.148 1 97.62 96 ALA A N 1
ATOM 715 C CA . ALA A 1 96 ? -16.562 -4.273 6.09 1 97.62 96 ALA A CA 1
ATOM 716 C C . ALA A 1 96 ? -15.992 -5.594 5.578 1 97.62 96 ALA A C 1
ATOM 718 O O . ALA A 1 96 ? -14.82 -5.898 5.805 1 97.62 96 ALA A O 1
ATOM 719 N N . GLY A 1 97 ? -16.797 -6.32 4.863 1 97.31 97 GLY A N 1
ATOM 720 C CA . GLY A 1 97 ? -16.391 -7.527 4.168 1 97.31 97 GLY A CA 1
ATOM 721 C C . GLY A 1 97 ? -17.531 -8.211 3.436 1 97.31 97 GLY A C 1
ATOM 722 O O . GLY A 1 97 ? -18.688 -8.055 3.807 1 97.31 97 GLY A O 1
ATOM 723 N N . ALA A 1 98 ? -17.219 -8.812 2.473 1 97.12 98 ALA A N 1
ATOM 724 C CA . ALA A 1 98 ? -18.188 -9.555 1.663 1 97.12 98 ALA A CA 1
ATOM 725 C C . ALA A 1 98 ? -17.469 -10.516 0.713 1 97.12 98 ALA A C 1
ATOM 727 O O . ALA A 1 98 ? -16.281 -10.812 0.896 1 97.12 98 ALA A O 1
ATOM 728 N N . ARG A 1 99 ? -18.25 -11.117 -0.195 1 95.25 99 ARG A N 1
ATOM 729 C CA . ARG A 1 99 ? -17.719 -11.969 -1.252 1 95.25 99 ARG A CA 1
ATOM 730 C C . ARG A 1 99 ? -18.047 -11.398 -2.629 1 95.25 99 ARG A C 1
ATOM 732 O O . ARG A 1 99 ? -18.781 -10.414 -2.744 1 95.25 99 ARG A O 1
ATOM 739 N N . GLY A 1 100 ? -17.312 -11.938 -3.656 1 93.69 100 GLY A N 1
ATOM 740 C CA . GLY A 1 100 ? -17.703 -11.648 -5.027 1 93.69 100 GLY A CA 1
ATOM 741 C C . GLY A 1 100 ? -16.781 -10.648 -5.711 1 93.69 100 GLY A C 1
ATOM 742 O O . GLY A 1 100 ? -16.875 -10.453 -6.926 1 93.69 100 GLY A O 1
ATOM 743 N N . LEU A 1 101 ? -15.922 -10 -4.926 1 93.88 101 LEU A N 1
ATOM 744 C CA . LEU A 1 101 ? -15.047 -9.008 -5.535 1 93.88 101 LEU A CA 1
ATOM 745 C C . LEU A 1 101 ? -13.977 -9.68 -6.391 1 93.88 101 LEU A C 1
ATOM 747 O O . LEU A 1 101 ? -13.086 -10.352 -5.863 1 93.88 101 LEU A O 1
ATOM 751 N N . GLY A 1 102 ? -14.133 -9.445 -7.758 1 87.81 102 GLY A N 1
ATOM 752 C CA . GLY A 1 102 ? -13.164 -10.039 -8.664 1 87.81 102 GLY A CA 1
ATOM 753 C C . GLY A 1 102 ? -13.25 -11.555 -8.727 1 87.81 102 GLY A C 1
ATOM 754 O O . GLY A 1 102 ? -12.305 -12.219 -9.148 1 87.81 102 GLY A O 1
ATOM 755 N N . ALA A 1 103 ? -14.32 -12.117 -8.273 1 83.25 103 ALA A N 1
ATOM 756 C CA . ALA A 1 103 ? -14.469 -13.57 -8.195 1 83.25 103 ALA A CA 1
ATOM 757 C C . ALA A 1 103 ? -14.281 -14.211 -9.57 1 83.25 103 ALA A C 1
ATOM 759 O O . ALA A 1 103 ? -14.766 -13.695 -10.578 1 83.25 103 ALA A O 1
ATOM 760 N N . GLY A 1 104 ? -13.57 -15.398 -9.562 1 73.88 104 GLY A N 1
ATOM 761 C CA . GLY A 1 104 ? -13.398 -16.219 -10.758 1 73.88 104 GLY A CA 1
ATOM 762 C C . GLY A 1 104 ? -12.312 -15.703 -11.68 1 73.88 104 GLY A C 1
ATOM 763 O O . GLY A 1 104 ? -12.047 -16.297 -12.727 1 73.88 104 GLY A O 1
ATOM 764 N N . HIS A 1 105 ? -11.75 -14.539 -11.375 1 70.88 105 HIS A N 1
ATOM 765 C CA . HIS A 1 105 ? -10.672 -13.969 -12.164 1 70.88 105 HIS A CA 1
ATOM 766 C C . HIS A 1 105 ? -9.414 -13.766 -11.32 1 70.88 105 HIS A C 1
ATOM 768 O O . HIS A 1 105 ? -9.297 -12.758 -10.617 1 70.88 105 HIS A O 1
ATOM 774 N N . PRO A 1 106 ? -8.625 -14.836 -11.375 1 63.31 106 PRO A N 1
ATOM 775 C CA . PRO A 1 106 ? -7.406 -14.703 -10.57 1 63.31 106 PRO A CA 1
ATOM 776 C C . PRO A 1 106 ? -6.504 -13.57 -11.039 1 63.31 106 PRO A C 1
ATOM 778 O O . PRO A 1 106 ? -6.488 -13.234 -12.227 1 63.31 106 PRO A O 1
ATOM 781 N N . LEU A 1 107 ? -5.996 -12.75 -10.102 1 64.31 107 LEU A N 1
ATOM 782 C CA . LEU A 1 107 ? -4.906 -11.867 -10.5 1 64.31 107 LEU A CA 1
ATOM 783 C C . LEU A 1 107 ? -3.783 -12.648 -11.172 1 64.31 107 LEU A C 1
ATOM 785 O O . LEU A 1 107 ? -3.467 -13.766 -10.758 1 64.31 107 LEU A O 1
ATOM 789 N N . PRO A 1 108 ? -3.48 -12.203 -12.5 1 55.84 108 PRO A N 1
ATOM 790 C CA .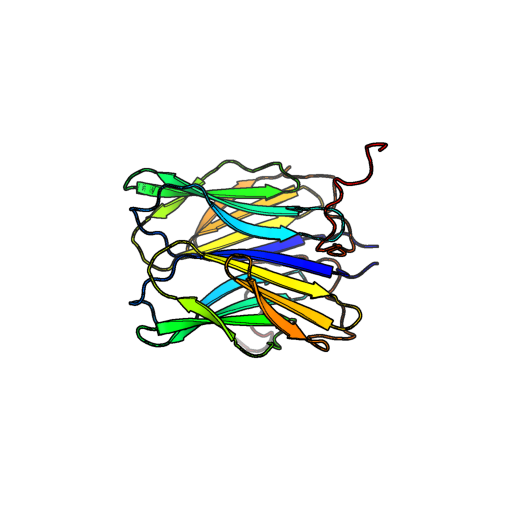 PRO A 1 108 ? -2.48 -12.984 -13.234 1 55.84 108 PRO A CA 1
ATOM 791 C C . PRO A 1 108 ? -1.227 -13.258 -12.406 1 55.84 108 PRO A C 1
ATOM 793 O O . PRO A 1 108 ? -0.819 -12.422 -11.594 1 55.84 108 PRO A O 1
ATOM 796 N N . PRO A 1 109 ? -0.923 -14.445 -12.641 1 44.31 109 PRO A N 1
ATOM 797 C CA . PRO A 1 109 ? 0.401 -14.781 -12.117 1 44.31 109 PRO A CA 1
ATOM 798 C C . PRO A 1 109 ? 1.527 -14.031 -12.82 1 44.31 109 PRO A C 1
ATOM 800 O O . PRO A 1 109 ? 1.409 -13.703 -14 1 44.31 109 PRO A O 1
ATOM 803 N N . GLY A 1 110 ? 2.473 -13.344 -12.297 1 39.88 110 GLY A N 1
ATOM 804 C CA . GLY A 1 110 ? 3.578 -12.727 -13.008 1 39.88 110 GLY A CA 1
ATOM 805 C C . GLY A 1 110 ? 3.479 -11.211 -13.062 1 39.88 110 GLY A C 1
ATOM 806 O O . GLY A 1 110 ? 3.535 -10.617 -14.141 1 39.88 110 GLY A O 1
ATOM 807 N N . GLY A 1 111 ? 2.779 -10.609 -12.438 1 38.38 111 GLY A N 1
ATOM 808 C CA . GLY A 1 111 ? 2.781 -9.156 -12.562 1 38.38 111 GLY A CA 1
ATOM 809 C C . GLY A 1 111 ? 4.129 -8.602 -12.977 1 38.38 111 GLY A C 1
ATOM 810 O O . GLY A 1 111 ? 5.051 -8.523 -12.156 1 38.38 111 GLY A O 1
ATOM 811 N N . ILE A 1 112 ? 4.637 -9.055 -14.344 1 30.09 112 ILE A N 1
ATOM 812 C CA . ILE A 1 112 ? 5.844 -8.453 -14.898 1 30.09 112 ILE A CA 1
ATOM 813 C C . ILE A 1 112 ? 5.633 -6.953 -15.086 1 30.09 112 ILE A C 1
ATOM 815 O O . ILE A 1 112 ? 4.641 -6.527 -15.68 1 30.09 112 ILE A O 1
ATOM 819 N N . LEU A 1 113 ? 6.047 -6.16 -14.312 1 28.92 113 LEU A N 1
ATOM 820 C CA . LEU A 1 113 ? 6.012 -4.711 -14.469 1 28.92 113 LEU A CA 1
ATOM 821 C C . LEU A 1 113 ? 6.75 -4.285 -15.734 1 28.92 113 LEU A C 1
ATOM 823 O O . LEU A 1 113 ? 7.969 -4.453 -15.836 1 28.92 113 LEU A O 1
ATOM 827 N N . VAL A 1 114 ? 6.117 -4.484 -17.109 1 29.12 114 VAL A N 1
ATOM 828 C CA . VAL A 1 114 ? 6.785 -3.672 -18.109 1 29.12 114 VAL A CA 1
ATOM 829 C C . VAL A 1 114 ? 6.68 -2.195 -17.734 1 29.12 114 VAL A C 1
ATOM 831 O O . VAL A 1 114 ? 5.578 -1.645 -17.656 1 29.12 114 VAL A O 1
ATOM 834 N N . LEU A 1 115 ? 7.438 -1.658 -16.984 1 26.41 115 LEU A N 1
ATOM 835 C CA . LEU A 1 115 ? 7.426 -0.235 -16.656 1 26.41 115 LEU A CA 1
ATOM 836 C C . LEU A 1 115 ? 7.078 0.595 -17.891 1 26.41 115 LEU A C 1
ATOM 838 O O . LEU A 1 115 ? 6.168 1.425 -17.844 1 26.41 115 LEU A O 1
ATOM 842 N N . GLY A 1 116 ? 8.117 1.383 -18.578 1 27.75 116 GLY A N 1
ATOM 843 C CA . GLY A 1 116 ? 8.164 2.711 -19.156 1 27.75 116 GLY A CA 1
ATOM 844 C C . GLY A 1 116 ? 7.457 2.799 -20.5 1 27.75 116 GLY A C 1
ATOM 845 O O . GLY A 1 116 ? 7.66 3.752 -21.25 1 27.75 116 GLY A O 1
ATOM 846 N N . GLN A 1 117 ? 7.07 1.727 -21.125 1 24.12 117 GLN A N 1
ATOM 847 C CA . GLN A 1 117 ? 6.723 2.143 -22.484 1 24.12 117 GLN A CA 1
ATOM 848 C C . GLN A 1 117 ? 5.402 2.906 -22.5 1 24.12 117 GLN A C 1
ATOM 850 O O . GLN A 1 117 ? 4.473 2.566 -21.766 1 24.12 117 GLN A O 1
ATOM 855 N N . ASP A 1 118 ? 5.496 4.145 -22.906 1 28.59 118 ASP A N 1
ATOM 856 C CA . ASP A 1 118 ? 4.441 4.773 -23.703 1 28.59 118 ASP A CA 1
ATOM 857 C C . ASP A 1 118 ? 3.789 3.771 -24.641 1 28.59 118 ASP A C 1
ATOM 859 O O . ASP A 1 118 ? 4.41 3.33 -25.609 1 28.59 118 ASP A O 1
ATOM 863 N N . GLN A 1 119 ? 3.127 2.818 -24.328 1 26.38 119 GLN A N 1
ATOM 864 C CA . GLN A 1 119 ? 2.379 2.006 -25.281 1 26.38 119 GLN A CA 1
ATOM 865 C C . GLN A 1 119 ? 1.463 2.869 -26.141 1 26.38 119 GLN A C 1
ATOM 867 O O . GLN A 1 119 ? 0.577 2.354 -26.828 1 26.38 119 GLN A O 1
ATOM 872 N N . ASP A 1 120 ? 1.4 4.262 -26.125 1 27.5 120 ASP A N 1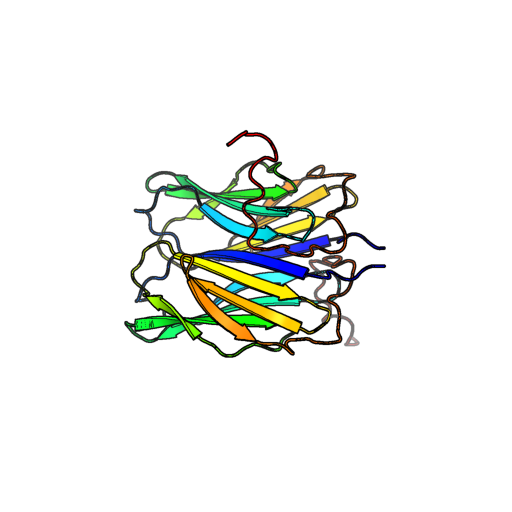
ATOM 873 C CA . ASP A 1 120 ? 0.685 4.906 -27.219 1 27.5 120 ASP A CA 1
ATOM 874 C C . ASP A 1 120 ? 1.337 4.586 -28.562 1 27.5 120 ASP A C 1
ATOM 876 O O . ASP A 1 120 ? 0.847 5.008 -29.609 1 27.5 120 ASP A O 1
ATOM 880 N N . SER A 1 121 ? 2.705 4.402 -28.797 1 26.52 121 SER A N 1
ATOM 881 C CA . SER A 1 121 ? 3.09 4.805 -30.156 1 26.52 121 SER A CA 1
ATOM 882 C C . SER A 1 121 ? 2.604 3.803 -31.188 1 26.52 121 SER A C 1
ATOM 884 O O . SER A 1 121 ? 3.133 3.746 -32.312 1 26.52 121 SER A O 1
ATOM 886 N N . LEU A 1 122 ? 1.885 2.873 -31.172 1 23.55 122 LEU A N 1
ATOM 887 C CA . LEU A 1 122 ? 1.827 2.18 -32.469 1 23.55 122 LEU A CA 1
ATOM 888 C C . LEU A 1 122 ? 1.165 3.053 -33.531 1 23.55 122 LEU A C 1
ATOM 890 O O . LEU A 1 122 ? 0.954 2.609 -34.656 1 23.55 122 LEU A O 1
ATOM 894 N N . GLY A 1 123 ? 0.327 4.074 -33.312 1 22.58 123 GLY A N 1
ATOM 895 C CA . GLY A 1 123 ? -0.331 4.418 -34.562 1 22.58 123 GLY A CA 1
ATOM 896 C C . GLY A 1 123 ? 0.631 4.91 -35.656 1 22.58 123 GLY A C 1
ATOM 897 O O . GLY A 1 123 ? 0.805 4.262 -36.688 1 22.58 123 GLY A O 1
ATOM 898 N N . GLY A 1 124 ? 0.619 6.363 -35.938 1 21.7 124 GLY A N 1
ATOM 899 C CA . GLY A 1 124 ? 0.497 7.148 -37.156 1 21.7 124 GLY A CA 1
ATOM 900 C C . GLY A 1 124 ? 1.8 7.27 -37.906 1 21.7 124 GLY A C 1
ATOM 901 O O . GLY A 1 124 ? 2.881 7.141 -37.344 1 21.7 124 GLY A O 1
ATOM 902 N N . GLY A 1 125 ? 1.871 7.047 -39.25 1 20.55 125 GLY A N 1
ATOM 903 C CA . GLY A 1 125 ? 2.344 7.5 -40.562 1 20.55 125 GLY A CA 1
ATOM 904 C C . GLY A 1 125 ? 2.631 8.992 -40.594 1 20.55 125 GLY A C 1
ATOM 905 O O . GLY A 1 125 ? 1.746 9.805 -40.344 1 20.55 125 GLY A O 1
ATOM 906 N N . PHE A 1 126 ? 3.855 9.57 -40.094 1 19.38 126 PHE A N 1
ATOM 907 C CA . PHE A 1 126 ? 4.328 10.383 -41.219 1 19.38 126 PHE A CA 1
ATOM 908 C C . PHE A 1 126 ? 5.031 9.516 -42.25 1 19.38 126 PHE A C 1
ATOM 910 O O . PHE A 1 126 ? 5.555 8.445 -41.906 1 19.38 126 PHE A O 1
ATOM 917 N N . MET B 1 1 ? 4.383 -23.203 -10.992 1 30.3 1 MET B N 1
ATOM 918 C CA . MET B 1 1 ? 3.311 -22.25 -10.719 1 30.3 1 MET B CA 1
ATOM 919 C C . MET B 1 1 ? 3.857 -20.828 -10.625 1 30.3 1 MET B C 1
ATOM 921 O O . MET B 1 1 ? 4.781 -20.562 -9.852 1 30.3 1 MET B O 1
ATOM 925 N N . PRO B 1 2 ? 3.783 -19.953 -11.617 1 38 2 PRO B N 1
ATOM 926 C CA . PRO B 1 2 ? 4.754 -18.875 -11.805 1 38 2 PRO B CA 1
ATOM 927 C C . PRO B 1 2 ? 4.688 -17.828 -10.695 1 38 2 PRO B C 1
ATOM 929 O O . PRO B 1 2 ? 3.613 -17.578 -10.141 1 38 2 PRO B O 1
ATOM 932 N N . ALA B 1 3 ? 5.617 -17.828 -9.711 1 48.31 3 ALA B N 1
ATOM 933 C CA . ALA B 1 3 ? 6 -16.844 -8.719 1 48.31 3 ALA B CA 1
ATOM 934 C C . ALA B 1 3 ? 5.762 -15.422 -9.234 1 48.31 3 ALA B C 1
ATOM 936 O O . ALA B 1 3 ? 5.723 -15.195 -10.445 1 48.31 3 ALA B O 1
ATOM 937 N N . LEU B 1 4 ? 5.191 -14.531 -8.391 1 56.25 4 LEU B N 1
ATOM 938 C CA . LEU B 1 4 ? 5.117 -13.125 -8.766 1 56.25 4 LEU B CA 1
ATOM 939 C C . LEU B 1 4 ? 6.438 -12.648 -9.359 1 56.25 4 LEU B C 1
ATOM 941 O O . LEU B 1 4 ? 7.48 -12.734 -8.703 1 56.25 4 LEU B O 1
ATOM 945 N N . GLY B 1 5 ? 6.484 -12.711 -10.75 1 72.12 5 GLY B N 1
ATOM 946 C CA . GLY B 1 5 ? 7.73 -12.32 -11.391 1 72.12 5 GLY B CA 1
ATOM 947 C C . GLY B 1 5 ? 8.148 -10.898 -11.055 1 72.12 5 GLY B C 1
ATOM 948 O O . GLY B 1 5 ? 9.305 -10.656 -10.688 1 72.12 5 GLY B O 1
ATOM 949 N N . ALA B 1 6 ? 7.184 -9.977 -11.211 1 82.94 6 ALA B N 1
ATOM 950 C CA . ALA B 1 6 ? 7.449 -8.562 -10.961 1 82.94 6 ALA B CA 1
ATOM 951 C C . ALA B 1 6 ? 6.234 -7.871 -10.352 1 82.94 6 ALA B C 1
ATOM 953 O O . ALA B 1 6 ? 5.098 -8.289 -10.578 1 82.94 6 ALA B O 1
ATOM 954 N N . LEU B 1 7 ? 6.453 -6.852 -9.523 1 85.62 7 LEU B N 1
ATOM 955 C CA . LEU B 1 7 ? 5.348 -6.082 -8.961 1 85.62 7 LEU B CA 1
ATOM 956 C C . LEU B 1 7 ? 5.754 -4.629 -8.742 1 85.62 7 LEU B C 1
ATOM 958 O O . LEU B 1 7 ? 6.941 -4.316 -8.648 1 85.62 7 LEU B O 1
ATOM 962 N N . THR B 1 8 ? 4.73 -3.781 -8.828 1 87.44 8 THR B N 1
ATOM 963 C CA . THR B 1 8 ? 4.844 -2.375 -8.461 1 87.44 8 THR B CA 1
ATOM 964 C C . THR B 1 8 ? 3.854 -2.025 -7.352 1 87.44 8 THR B C 1
ATOM 966 O O . THR B 1 8 ? 2.666 -2.342 -7.449 1 87.44 8 THR B O 1
ATOM 969 N N . ALA B 1 9 ? 4.363 -1.548 -6.32 1 90.69 9 ALA B N 1
ATOM 970 C CA . ALA B 1 9 ? 3.537 -1.048 -5.227 1 90.69 9 ALA B CA 1
ATOM 971 C C . ALA B 1 9 ? 3.674 0.465 -5.082 1 90.69 9 ALA B C 1
ATOM 973 O O . ALA B 1 9 ? 4.789 0.995 -5.059 1 90.69 9 ALA B O 1
ATOM 974 N N . CYS B 1 10 ? 2.539 1.105 -5.02 1 91.69 10 CYS B N 1
ATOM 975 C CA . CYS B 1 10 ? 2.533 2.557 -4.867 1 91.69 10 CYS B CA 1
ATOM 976 C C . CYS B 1 10 ? 1.655 2.977 -3.695 1 91.69 10 CYS B C 1
ATOM 978 O O . CYS B 1 10 ? 0.681 2.297 -3.367 1 91.69 10 CYS B O 1
ATOM 980 N N . THR B 1 11 ? 2.016 4.051 -3.137 1 92 11 THR B N 1
ATOM 981 C CA . THR B 1 11 ? 1.217 4.602 -2.047 1 92 11 THR B CA 1
ATOM 982 C C . THR B 1 11 ? 1.231 6.129 -2.082 1 92 11 THR B C 1
ATOM 984 O O . THR B 1 11 ? 2.246 6.734 -2.428 1 92 11 THR B O 1
ATOM 987 N N . HIS B 1 12 ? 0.049 6.688 -1.908 1 92.12 12 HIS B N 1
ATOM 988 C CA . HIS B 1 12 ? -0.046 8.109 -1.595 1 92.12 12 HIS B CA 1
ATOM 989 C C . HIS B 1 12 ? 0.077 8.352 -0.094 1 92.12 12 HIS B C 1
ATOM 991 O O . HIS B 1 12 ? -0.656 7.754 0.697 1 92.12 12 HIS B O 1
ATOM 997 N N . VAL B 1 13 ? 1.038 9.281 0.286 1 90.56 13 VAL B N 1
ATOM 998 C CA . VAL B 1 13 ? 1.333 9.422 1.708 1 90.56 13 VAL B CA 1
ATOM 999 C C . VAL B 1 13 ? 1.439 10.898 2.072 1 90.56 13 VAL B C 1
ATOM 1001 O O . VAL B 1 13 ? 2.021 11.688 1.326 1 90.56 13 VAL B O 1
ATOM 1004 N N . GLN B 1 14 ? 0.754 11.219 3.055 1 89.81 14 GLN B N 1
ATOM 1005 C CA . GLN B 1 14 ? 0.987 12.469 3.775 1 89.81 14 GLN B CA 1
ATOM 1006 C C . GLN B 1 14 ? 1.855 12.234 5.008 1 89.81 14 GLN B C 1
ATOM 1008 O O . GLN B 1 14 ? 1.682 11.242 5.719 1 89.81 14 GLN B O 1
ATOM 1013 N N . TRP B 1 15 ? 2.809 13.156 5.262 1 88.12 15 TRP B N 1
ATOM 1014 C CA . TRP B 1 15 ? 3.65 13.07 6.449 1 88.12 15 TRP B CA 1
ATOM 1015 C C . TRP B 1 15 ? 3.77 14.422 7.137 1 88.12 15 TRP B C 1
ATOM 1017 O O . TRP B 1 15 ? 4.41 15.336 6.613 1 88.12 15 TRP B O 1
ATOM 1027 N N . ASN B 1 16 ? 3.145 14.406 8.281 1 84.94 16 ASN B N 1
ATOM 1028 C CA . ASN B 1 16 ? 3.305 15.617 9.086 1 84.94 16 ASN B CA 1
ATOM 1029 C C . ASN B 1 16 ? 4.652 15.641 9.797 1 84.94 16 ASN B C 1
ATOM 1031 O O . ASN B 1 16 ? 5.047 14.656 10.422 1 84.94 16 ASN B O 1
ATOM 1035 N N . ALA B 1 17 ? 5.309 16.672 9.797 1 76.56 17 ALA B N 1
ATOM 1036 C CA . ALA B 1 17 ? 6.645 16.844 10.359 1 76.56 17 ALA B CA 1
ATOM 1037 C C . ALA B 1 17 ? 6.668 16.469 11.836 1 76.56 17 ALA B C 1
ATOM 1039 O O . ALA B 1 17 ? 7.719 16.125 12.383 1 76.56 17 ALA B O 1
ATOM 1040 N N . ALA B 1 18 ? 5.566 16.469 12.367 1 71.44 18 ALA B N 1
ATOM 1041 C CA . ALA B 1 18 ? 5.504 16.203 13.805 1 71.44 18 ALA B CA 1
ATOM 1042 C C . ALA B 1 18 ? 5.441 14.711 14.086 1 71.44 18 ALA B C 1
ATOM 1044 O O . ALA B 1 18 ? 5.52 14.289 15.242 1 71.44 18 ALA B O 1
ATOM 1045 N N . SER B 1 19 ? 5.438 13.961 13.031 1 64.44 19 SER B N 1
ATOM 1046 C CA . SER B 1 19 ? 5.301 12.516 13.203 1 64.44 19 SER B CA 1
ATOM 1047 C C . SER B 1 19 ? 6.605 11.789 12.883 1 64.44 19 SER B C 1
ATOM 1049 O O . SER B 1 19 ? 6.938 11.586 11.719 1 64.44 19 SER B O 1
ATOM 1051 N N . PRO B 1 20 ? 7.398 11.477 13.992 1 60.5 20 PRO B N 1
ATOM 1052 C CA . PRO B 1 20 ? 8.727 10.93 13.703 1 60.5 20 PRO B CA 1
ATOM 1053 C C . PRO B 1 20 ? 8.711 9.43 13.445 1 60.5 20 PRO B C 1
ATOM 1055 O O . PRO B 1 20 ? 9.695 8.867 12.969 1 60.5 20 PRO B O 1
ATOM 1058 N N . ASP B 1 21 ? 7.676 8.828 13.633 1 63.38 21 ASP B N 1
ATOM 1059 C CA . ASP B 1 21 ? 7.895 7.395 13.766 1 63.38 21 ASP B CA 1
ATOM 1060 C C . ASP B 1 21 ? 7.91 6.715 12.398 1 63.38 21 ASP B C 1
ATOM 1062 O O . ASP B 1 21 ? 7.18 7.121 11.492 1 63.38 21 ASP B O 1
ATOM 1066 N N . ALA B 1 22 ? 8.93 5.867 12.383 1 63.62 22 ALA B N 1
ATOM 1067 C CA . ALA B 1 22 ? 9.031 4.941 11.25 1 63.62 22 ALA B CA 1
ATOM 1068 C C . ALA B 1 22 ? 7.723 4.184 11.047 1 63.62 22 ALA B C 1
ATOM 1070 O O . ALA B 1 22 ? 7.039 3.842 12.016 1 63.62 22 ALA B O 1
ATOM 1071 N N . ALA B 1 23 ? 7.352 4.27 9.828 1 73.94 23 ALA B N 1
ATOM 1072 C CA . ALA B 1 23 ? 6.109 3.555 9.547 1 73.94 23 ALA B CA 1
ATOM 1073 C C . ALA B 1 23 ? 6.242 2.691 8.297 1 73.94 23 ALA B C 1
ATOM 1075 O O . ALA B 1 23 ? 7.09 2.957 7.438 1 73.94 23 ALA B O 1
ATOM 1076 N N . ALA B 1 24 ? 5.777 1.4 8.398 1 79.81 24 ALA B N 1
ATOM 1077 C CA . ALA B 1 24 ? 5.457 0.772 7.117 1 79.81 24 ALA B CA 1
ATOM 1078 C C . ALA B 1 24 ? 4.355 1.541 6.395 1 79.81 24 ALA B C 1
ATOM 1080 O O . ALA B 1 24 ? 3.207 1.569 6.844 1 79.81 24 ALA B O 1
ATOM 1081 N N . LEU B 1 25 ? 4.859 2.275 5.281 1 88.12 25 LEU B N 1
ATOM 1082 C CA . LEU B 1 25 ? 3.869 3.002 4.496 1 88.12 25 LEU B CA 1
ATOM 1083 C C . LEU B 1 25 ? 2.852 2.043 3.885 1 88.12 25 LEU B C 1
ATOM 1085 O O . LEU B 1 25 ? 1.648 2.311 3.908 1 88.12 25 LEU B O 1
ATOM 1089 N N . CYS B 1 26 ? 3.326 0.937 3.35 1 91.12 26 CYS B N 1
ATOM 1090 C CA . CYS B 1 26 ? 2.461 -0.115 2.828 1 91.12 26 CYS B CA 1
ATOM 1091 C C . CYS B 1 26 ? 3.146 -1.475 2.908 1 91.12 26 CYS B C 1
ATOM 1093 O O . CYS B 1 26 ? 4.375 -1.559 2.857 1 91.12 26 CYS B O 1
ATOM 1095 N N . SER B 1 27 ? 2.346 -2.414 3.08 1 90.5 27 SER B N 1
ATOM 1096 C CA . SER B 1 27 ? 2.857 -3.781 3.139 1 90.5 27 SER B CA 1
ATOM 1097 C C . SER B 1 27 ? 1.937 -4.746 2.398 1 90.5 27 SER B C 1
ATOM 1099 O O . SER B 1 27 ? 0.734 -4.5 2.281 1 90.5 27 SER B O 1
ATOM 1101 N N . LEU B 1 28 ? 2.566 -5.742 1.911 1 87.75 28 LEU B N 1
ATOM 1102 C CA . LEU B 1 28 ? 1.88 -6.844 1.248 1 87.75 28 LEU B CA 1
ATOM 1103 C C . LEU B 1 28 ? 2.227 -8.172 1.906 1 87.75 28 LEU B C 1
ATOM 1105 O O . LEU B 1 28 ? 3.4 -8.477 2.123 1 87.75 28 LEU B O 1
ATOM 1109 N N . ALA B 1 29 ? 1.157 -8.828 2.266 1 86.25 29 ALA B N 1
ATOM 1110 C CA . ALA B 1 29 ? 1.305 -10.188 2.771 1 86.25 29 ALA B CA 1
ATOM 1111 C C . ALA B 1 29 ? 0.617 -11.195 1.853 1 86.25 29 ALA B C 1
ATOM 1113 O O . ALA B 1 29 ? -0.457 -10.914 1.312 1 86.25 29 ALA B O 1
ATOM 1114 N N . VAL B 1 30 ? 1.236 -12.344 1.703 1 78.69 30 VAL B N 1
ATOM 1115 C CA . VAL B 1 30 ? 0.668 -13.5 1.021 1 78.69 30 VAL B CA 1
ATOM 1116 C C . VAL B 1 30 ? 0.622 -14.695 1.974 1 78.69 30 VAL B C 1
ATOM 1118 O O . VAL B 1 30 ? 1.253 -14.672 3.033 1 78.69 30 VAL B O 1
ATOM 1121 N N . PRO B 1 31 ? -0.315 -15.57 1.789 1 71.75 31 PRO B N 1
ATOM 1122 C CA . PRO B 1 31 ? -0.573 -16.625 2.771 1 71.75 31 PRO B CA 1
ATOM 1123 C C . PRO B 1 31 ? 0.709 -17.234 3.336 1 71.75 31 PRO B C 1
ATOM 1125 O O . PRO B 1 31 ? 0.796 -17.484 4.539 1 71.75 31 PRO B O 1
ATOM 1128 N N . ALA B 1 32 ? 1.767 -17.406 2.633 1 73.75 32 ALA B N 1
ATOM 1129 C CA . ALA B 1 32 ? 2.957 -18.109 3.121 1 73.75 32 ALA B CA 1
ATOM 1130 C C . ALA B 1 32 ? 4.062 -17.109 3.471 1 73.75 32 ALA B C 1
ATOM 1132 O O . ALA B 1 32 ? 5.156 -17.516 3.879 1 73.75 32 ALA B O 1
ATOM 1133 N N . LEU B 1 33 ? 3.74 -15.898 3.492 1 76.5 33 LEU B N 1
ATOM 1134 C CA . LEU B 1 33 ? 4.82 -14.945 3.732 1 76.5 33 LEU B CA 1
ATOM 1135 C C . LEU B 1 33 ? 4.266 -13.602 4.207 1 76.5 33 LEU B C 1
ATOM 1137 O O . LEU B 1 33 ? 3.854 -12.773 3.391 1 76.5 33 LEU B O 1
ATOM 1141 N N . ALA B 1 34 ? 4.312 -13.523 5.543 1 80.38 34 ALA B N 1
ATOM 1142 C CA . ALA B 1 34 ? 4.008 -12.203 6.09 1 80.38 34 ALA B CA 1
ATOM 1143 C C . ALA B 1 34 ? 5.039 -11.172 5.637 1 80.38 34 ALA B C 1
ATOM 1145 O O . ALA B 1 34 ? 6.215 -11.5 5.453 1 80.38 34 ALA B O 1
ATOM 1146 N N . ASN B 1 35 ? 4.637 -9.984 5.457 1 79.62 35 ASN B N 1
ATOM 1147 C CA . ASN B 1 35 ? 5.52 -8.898 5.051 1 79.62 35 ASN B CA 1
ATOM 1148 C C . ASN B 1 35 ? 6.336 -9.273 3.818 1 79.62 35 ASN B C 1
ATOM 1150 O O . ASN B 1 35 ? 7.551 -9.07 3.789 1 79.62 35 ASN B O 1
ATOM 1154 N N . ALA B 1 36 ? 5.656 -10.031 2.943 1 84.62 36 ALA B N 1
ATOM 1155 C CA . ALA B 1 36 ? 6.316 -10.391 1.69 1 84.62 36 ALA B CA 1
ATOM 1156 C C . ALA B 1 36 ? 6.984 -9.172 1.057 1 84.62 36 ALA B C 1
ATOM 1158 O O . ALA B 1 36 ? 8.133 -9.25 0.609 1 84.62 36 ALA B O 1
ATOM 1159 N N . LEU B 1 37 ? 6.312 -8.055 1.074 1 89.12 37 LEU B N 1
ATOM 1160 C CA . LEU B 1 37 ? 6.82 -6.777 0.59 1 89.12 37 LEU B CA 1
ATOM 1161 C C . LEU B 1 37 ? 6.395 -5.637 1.512 1 89.12 37 LEU B C 1
ATOM 1163 O O . LEU B 1 37 ? 5.25 -5.602 1.972 1 89.12 37 LEU B O 1
ATOM 1167 N N . GLN B 1 38 ? 7.348 -4.77 1.749 1 92.44 38 GLN B N 1
ATOM 1168 C CA . GLN B 1 38 ? 7.031 -3.59 2.549 1 92.44 38 GLN B CA 1
ATOM 1169 C C . GLN B 1 38 ? 7.727 -2.348 2 1 92.44 38 GLN B C 1
ATOM 1171 O O . GLN B 1 38 ? 8.891 -2.412 1.587 1 92.44 38 GLN B O 1
ATOM 1176 N N . LEU B 1 39 ? 7.02 -1.303 1.92 1 94.06 39 LEU B N 1
ATOM 1177 C CA . LEU B 1 39 ? 7.617 0.023 1.811 1 94.06 39 LEU B CA 1
ATOM 1178 C C . LEU B 1 39 ? 7.746 0.677 3.182 1 94.06 39 LEU B C 1
ATOM 1180 O O . LEU B 1 39 ? 6.742 1.065 3.785 1 94.06 39 LEU B O 1
ATOM 1184 N N . ARG B 1 40 ? 8.922 0.769 3.592 1 93.88 40 ARG B N 1
ATOM 1185 C CA . ARG B 1 40 ? 9.211 1.343 4.902 1 93.88 40 ARG B CA 1
ATOM 1186 C C . ARG B 1 40 ? 9.695 2.785 4.773 1 93.88 40 ARG B C 1
ATOM 1188 O O . ARG B 1 40 ? 10.305 3.154 3.766 1 93.88 40 ARG B O 1
ATOM 1195 N N . ALA B 1 41 ? 9.352 3.551 5.812 1 93.5 41 ALA B N 1
ATOM 1196 C CA . ALA B 1 41 ? 9.773 4.949 5.766 1 93.5 41 ALA B CA 1
ATOM 1197 C C . ALA B 1 41 ? 10.008 5.5 7.172 1 93.5 41 ALA B C 1
ATOM 1199 O O . ALA B 1 41 ? 9.461 4.977 8.148 1 93.5 41 ALA B O 1
ATOM 1200 N N . PHE B 1 42 ? 10.867 6.445 7.273 1 91.62 42 PHE B N 1
ATOM 1201 C CA . PHE B 1 42 ? 11.055 7.254 8.469 1 91.62 42 PHE B CA 1
ATOM 1202 C C . PHE B 1 42 ? 11.336 8.711 8.109 1 91.62 42 PHE B C 1
ATOM 1204 O O . PHE B 1 42 ? 11.766 9 6.988 1 91.62 42 PHE B O 1
ATOM 1211 N N . ALA B 1 43 ? 11.039 9.562 9.016 1 90.69 43 ALA B N 1
ATOM 1212 C CA . ALA B 1 43 ? 11.305 10.977 8.789 1 90.69 43 ALA B CA 1
ATOM 1213 C C . ALA B 1 43 ? 12.461 11.461 9.664 1 90.69 43 ALA B C 1
ATOM 1215 O O . ALA B 1 43 ? 12.562 11.086 10.836 1 90.69 43 ALA B O 1
ATOM 1216 N N . GLU B 1 44 ? 13.352 12.156 8.953 1 87.12 44 GLU B N 1
ATOM 1217 C CA . GLU B 1 44 ? 14.289 12.938 9.758 1 87.12 44 GLU B CA 1
ATOM 1218 C C . GLU B 1 44 ? 13.586 14.094 10.461 1 87.12 44 GLU B C 1
ATOM 1220 O O . GLU B 1 44 ? 12.68 14.711 9.898 1 87.12 44 GLU B O 1
ATOM 1225 N N . PRO B 1 45 ? 13.953 14.258 11.758 1 77.38 45 PRO B N 1
ATOM 1226 C CA . PRO B 1 45 ? 13.344 15.422 12.406 1 77.38 45 PRO B CA 1
ATOM 1227 C C . PRO B 1 45 ? 13.422 16.688 11.547 1 77.38 45 PRO B C 1
ATOM 1229 O O . PRO B 1 45 ? 14.516 17.125 11.195 1 77.38 45 PRO B O 1
ATOM 1232 N N . GLY B 1 46 ? 12.141 17.25 11.234 1 70.62 46 GLY B N 1
ATOM 1233 C CA . GLY B 1 46 ? 12.039 18.484 10.477 1 70.62 46 GLY B CA 1
ATOM 1234 C C . GLY B 1 46 ? 12.594 18.375 9.07 1 70.62 46 GLY B C 1
ATOM 1235 O O . GLY B 1 46 ? 12.859 19.391 8.422 1 70.62 46 GLY B O 1
ATOM 1236 N N . GLY B 1 47 ? 12.617 17.219 8.656 1 86.06 47 GLY B N 1
ATOM 1237 C CA . GLY B 1 47 ? 13.367 17.125 7.414 1 86.06 47 GLY B CA 1
ATOM 1238 C C . GLY B 1 47 ? 12.758 16.156 6.418 1 86.06 47 GLY B C 1
ATOM 1239 O O . GLY B 1 47 ? 11.539 16.141 6.223 1 86.06 47 GLY B O 1
ATOM 1240 N N . ALA B 1 48 ? 13.609 15.477 5.734 1 92.94 48 ALA B N 1
ATOM 1241 C CA . ALA B 1 48 ? 13.242 14.586 4.633 1 92.94 48 ALA B CA 1
ATOM 1242 C C . ALA B 1 48 ? 12.688 13.266 5.152 1 92.94 48 ALA B C 1
A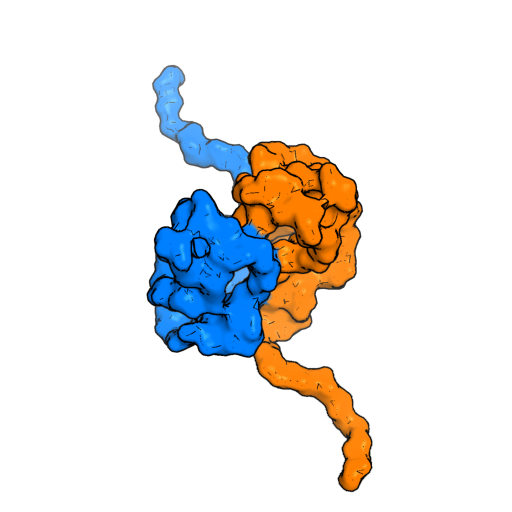TOM 1244 O O . ALA B 1 48 ? 13.094 12.789 6.219 1 92.94 48 ALA B O 1
ATOM 1245 N N . VAL B 1 49 ? 11.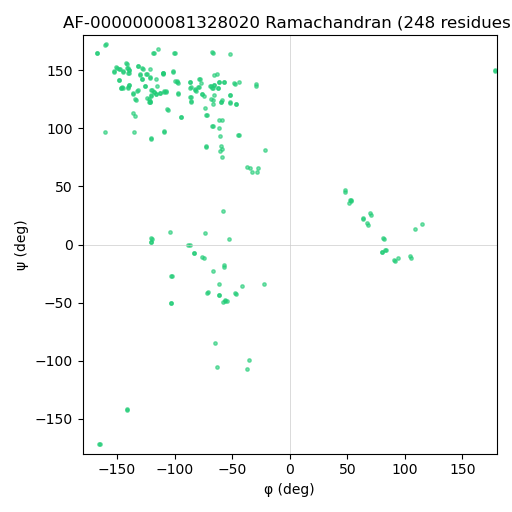68 12.75 4.453 1 94.31 49 VAL B N 1
ATOM 1246 C CA . VAL B 1 49 ? 11.219 11.383 4.66 1 94.31 49 VAL B CA 1
ATOM 1247 C C . VAL B 1 49 ? 12.062 10.422 3.822 1 94.31 49 VAL B C 1
ATOM 1249 O O . VAL B 1 49 ? 12.211 10.609 2.613 1 94.31 49 VAL B O 1
ATOM 1252 N N . HIS B 1 50 ? 12.633 9.484 4.508 1 95.31 50 HIS B N 1
ATOM 1253 C CA . HIS B 1 50 ? 13.398 8.445 3.828 1 95.31 50 HIS B CA 1
ATOM 1254 C C . HIS B 1 50 ? 12.578 7.176 3.668 1 95.31 50 HIS B C 1
ATOM 1256 O O . HIS B 1 50 ? 11.836 6.789 4.574 1 95.31 50 HIS B O 1
ATOM 1262 N N . ALA B 1 51 ? 12.719 6.535 2.504 1 95.81 51 ALA B N 1
ATOM 1263 C CA . ALA B 1 51 ? 11.961 5.312 2.244 1 95.81 51 ALA B CA 1
ATOM 1264 C C . ALA B 1 51 ? 12.867 4.207 1.708 1 95.81 51 ALA B C 1
ATOM 1266 O O . ALA B 1 51 ? 13.906 4.488 1.099 1 95.81 51 ALA B O 1
ATOM 1267 N N . ALA B 1 52 ? 12.453 2.953 1.951 1 96.38 52 ALA B N 1
ATOM 1268 C CA . ALA B 1 52 ? 13.141 1.766 1.447 1 96.38 52 ALA B CA 1
ATOM 1269 C C . ALA B 1 52 ? 12.148 0.637 1.169 1 96.38 52 ALA B C 1
ATOM 1271 O O . ALA B 1 52 ? 11.188 0.449 1.916 1 96.38 52 ALA B O 1
ATOM 1272 N N . LEU B 1 53 ? 12.438 -0.073 0.07 1 95.62 53 LEU B N 1
ATOM 1273 C CA . LEU B 1 53 ? 11.711 -1.31 -0.198 1 95.62 53 LEU B CA 1
ATOM 1274 C C . LEU B 1 53 ? 12.312 -2.473 0.584 1 95.62 53 LEU B C 1
ATOM 1276 O O . LEU B 1 53 ? 13.539 -2.613 0.653 1 95.62 53 LEU B O 1
ATOM 1280 N N . ALA B 1 54 ? 11.43 -3.238 1.211 1 93.81 54 ALA B N 1
ATOM 1281 C CA . ALA B 1 54 ? 11.844 -4.484 1.854 1 93.81 54 ALA B CA 1
ATOM 1282 C C . ALA B 1 54 ? 11.148 -5.684 1.229 1 93.81 54 ALA B C 1
ATOM 1284 O O . ALA B 1 54 ? 9.938 -5.648 0.988 1 93.81 54 ALA B O 1
ATOM 1285 N N . VAL B 1 55 ? 11.922 -6.676 0.914 1 90.88 55 VAL B N 1
ATOM 1286 C CA . VAL B 1 55 ? 11.406 -7.938 0.398 1 90.88 55 VAL B CA 1
ATOM 1287 C C . VAL B 1 55 ? 11.844 -9.086 1.309 1 90.88 55 VAL B C 1
ATOM 1289 O O . VAL B 1 55 ? 13.039 -9.273 1.552 1 90.88 55 VAL B O 1
ATOM 1292 N N . ARG B 1 56 ? 10.797 -9.828 1.812 1 87.5 56 ARG B N 1
ATOM 1293 C CA . ARG B 1 56 ? 11.031 -10.969 2.695 1 87.5 56 ARG B CA 1
ATOM 1294 C C . ARG B 1 56 ? 11.922 -10.578 3.867 1 87.5 56 ARG B C 1
ATOM 1296 O O . ARG B 1 56 ? 12.883 -11.281 4.191 1 87.5 56 ARG B O 1
ATOM 1303 N N . GLY B 1 57 ? 11.688 -9.352 4.359 1 86.81 57 GLY B N 1
ATOM 1304 C CA . GLY B 1 57 ? 12.344 -8.938 5.586 1 86.81 57 GLY B CA 1
ATOM 1305 C C . GLY B 1 57 ? 13.672 -8.234 5.348 1 86.81 57 GLY B C 1
ATOM 1306 O O . GLY B 1 57 ? 14.242 -7.648 6.266 1 86.81 57 GLY B O 1
ATOM 1307 N N . HIS B 1 58 ? 14.203 -8.336 4.121 1 91.19 58 HIS B N 1
ATOM 1308 C CA . HIS B 1 58 ? 15.438 -7.629 3.779 1 91.19 58 HIS B CA 1
ATOM 1309 C C . HIS B 1 58 ? 15.133 -6.316 3.066 1 91.19 58 HIS B C 1
ATOM 1311 O O . HIS B 1 58 ? 14.352 -6.285 2.115 1 91.19 58 HIS B O 1
ATOM 1317 N N . HIS B 1 59 ? 15.766 -5.273 3.561 1 92.19 59 HIS B N 1
ATOM 1318 C CA . HIS B 1 59 ? 15.422 -4.004 2.934 1 92.19 59 HIS B CA 1
ATOM 1319 C C . HIS B 1 59 ? 16.578 -3.461 2.111 1 92.19 59 HIS B C 1
ATOM 1321 O O . HIS B 1 59 ? 17.75 -3.725 2.424 1 92.19 59 HIS B O 1
ATOM 1327 N N . ALA B 1 60 ? 16.266 -2.754 1.016 1 96.12 60 ALA B N 1
ATOM 1328 C CA . ALA B 1 60 ? 17.188 -1.887 0.288 1 96.12 60 ALA B CA 1
ATOM 1329 C C . ALA B 1 60 ? 17.578 -0.676 1.13 1 96.12 60 ALA B C 1
ATOM 1331 O O . ALA B 1 60 ? 17 -0.443 2.197 1 96.12 60 ALA B O 1
ATOM 1332 N N . PRO B 1 61 ? 18.656 0.026 0.688 1 96.06 61 PRO B N 1
ATOM 1333 C CA . PRO B 1 61 ? 19.016 1.222 1.454 1 96.06 61 PRO B CA 1
ATOM 1334 C C . PRO B 1 61 ? 17.906 2.27 1.466 1 96.06 61 PRO B C 1
ATOM 1336 O O . PRO B 1 61 ? 17.219 2.459 0.459 1 96.06 61 PRO B O 1
ATOM 1339 N N . PHE B 1 62 ? 17.766 2.863 2.645 1 95.44 62 PHE B N 1
ATOM 1340 C CA . PHE B 1 62 ? 16.875 4.012 2.717 1 95.44 62 PHE B CA 1
ATOM 1341 C C . PHE B 1 62 ? 17.406 5.176 1.895 1 95.44 62 PHE B C 1
ATOM 1343 O O . PHE B 1 62 ? 18.609 5.438 1.897 1 95.44 62 PHE B O 1
ATOM 1350 N N . ARG B 1 63 ? 16.484 5.828 1.154 1 97 63 ARG B N 1
ATOM 1351 C CA . ARG B 1 63 ? 16.797 7.023 0.381 1 97 63 ARG B CA 1
ATOM 1352 C C . ARG B 1 63 ? 15.797 8.141 0.667 1 97 63 ARG B C 1
ATOM 1354 O O . ARG B 1 63 ? 14.617 7.875 0.897 1 97 63 ARG B O 1
ATOM 1361 N N . ALA B 1 64 ? 16.375 9.391 0.623 1 96.25 64 ALA B N 1
ATOM 1362 C CA . ALA B 1 64 ? 15.461 10.516 0.757 1 96.25 64 ALA B CA 1
ATOM 1363 C C . ALA B 1 64 ? 14.422 10.508 -0.36 1 96.25 64 ALA B C 1
ATOM 1365 O O . ALA B 1 64 ? 14.766 10.508 -1.543 1 96.25 64 ALA B O 1
ATOM 1366 N N . ALA B 1 65 ? 13.156 10.477 0.072 1 96.12 65 ALA B N 1
ATOM 1367 C CA . ALA B 1 65 ? 12.078 10.359 -0.909 1 96.12 65 ALA B CA 1
ATOM 1368 C C . ALA B 1 65 ? 11.383 11.695 -1.134 1 96.12 65 ALA B C 1
ATOM 1370 O O . ALA B 1 65 ? 11.195 12.125 -2.277 1 96.12 65 ALA B O 1
ATOM 1371 N N . PHE B 1 66 ? 10.961 12.398 -0.101 1 94.62 66 PHE B N 1
ATOM 1372 C CA . PHE B 1 66 ? 10.234 13.656 -0.164 1 94.62 66 PHE B CA 1
ATOM 1373 C C . PHE B 1 66 ? 10.336 14.406 1.157 1 94.62 66 PHE B C 1
ATOM 1375 O O . PHE B 1 66 ? 10.852 13.875 2.143 1 94.62 66 PHE B O 1
ATOM 1382 N N . ARG B 1 67 ? 9.883 15.57 1.163 1 93.81 67 ARG B N 1
ATOM 1383 C CA . ARG B 1 67 ? 9.883 16.375 2.387 1 93.81 67 ARG B CA 1
ATOM 1384 C C . ARG B 1 67 ? 8.625 16.094 3.211 1 93.81 67 ARG B C 1
ATOM 1386 O O . ARG B 1 67 ? 7.531 15.977 2.66 1 93.81 67 ARG B O 1
ATOM 1393 N N . ALA B 1 68 ? 8.852 16.031 4.531 1 91.19 68 ALA B N 1
ATOM 1394 C CA . ALA B 1 68 ? 7.699 15.969 5.422 1 91.19 68 ALA B CA 1
ATOM 1395 C C . ALA B 1 68 ? 6.988 17.328 5.496 1 91.19 68 ALA B C 1
ATOM 1397 O O . ALA B 1 68 ? 7.113 18.047 6.488 1 91.19 68 ALA B O 1
ATOM 1398 N N . ASP B 1 69 ? 6.117 17.641 4.605 1 88.94 69 ASP B N 1
ATOM 1399 C CA . ASP B 1 69 ? 5.543 18.969 4.484 1 88.94 69 ASP B CA 1
ATOM 1400 C C . ASP B 1 69 ? 4.023 18.922 4.641 1 88.94 69 ASP B C 1
ATOM 1402 O O . ASP B 1 69 ? 3.342 19.922 4.391 1 88.94 69 ASP B O 1
ATOM 1406 N N . GLY B 1 70 ? 3.572 17.828 4.941 1 86.62 70 GLY B N 1
ATOM 1407 C CA . GLY B 1 70 ? 2.143 17.719 5.176 1 86.62 70 GLY B CA 1
ATOM 1408 C C . GLY B 1 70 ? 1.332 17.609 3.9 1 86.62 70 GLY B C 1
ATOM 1409 O O . GLY B 1 70 ? 0.102 17.547 3.941 1 86.62 70 GLY B O 1
ATOM 1410 N N . ARG B 1 71 ? 1.946 17.516 2.809 1 89.06 71 ARG B N 1
ATOM 1411 C CA . ARG B 1 71 ? 1.261 17.375 1.529 1 89.06 71 ARG B CA 1
ATOM 1412 C C . ARG B 1 71 ? 1.268 15.922 1.069 1 89.06 71 ARG B C 1
ATOM 1414 O O . ARG B 1 71 ? 1.993 15.086 1.624 1 89.06 71 ARG B O 1
ATOM 1421 N N . TRP B 1 72 ? 0.408 15.633 0.077 1 91.38 72 TRP B N 1
ATOM 1422 C CA . TRP B 1 72 ? 0.377 14.289 -0.494 1 91.38 72 TRP B CA 1
ATOM 1423 C C . TRP B 1 72 ? 1.56 14.07 -1.433 1 91.38 72 TRP B C 1
ATOM 1425 O O . TRP B 1 72 ? 1.844 14.906 -2.289 1 91.38 72 TRP B O 1
ATOM 1435 N N . HIS B 1 73 ? 2.246 12.992 -1.228 1 92.88 73 HIS B N 1
ATOM 1436 C CA . HIS B 1 73 ? 3.322 12.539 -2.102 1 92.88 73 HIS B CA 1
ATOM 1437 C C . HIS B 1 73 ? 3.072 11.117 -2.586 1 92.88 73 HIS B C 1
ATOM 1439 O O . HIS B 1 73 ? 2.426 10.32 -1.895 1 92.88 73 HIS B O 1
ATOM 1445 N N . HIS B 1 74 ? 3.49 10.836 -3.771 1 93.81 74 HIS B N 1
ATOM 1446 C CA . HIS B 1 74 ? 3.316 9.531 -4.395 1 93.81 74 HIS B CA 1
ATOM 1447 C C . HIS B 1 74 ? 4.629 8.758 -4.426 1 93.81 74 HIS B C 1
ATOM 1449 O O . HIS B 1 74 ? 5.613 9.219 -5.004 1 93.81 74 HIS B O 1
ATOM 1455 N N . VAL B 1 75 ? 4.641 7.625 -3.699 1 94.25 75 VAL B N 1
ATOM 1456 C CA . VAL B 1 75 ? 5.836 6.793 -3.631 1 94.25 75 VAL B CA 1
ATOM 1457 C C . VAL B 1 75 ? 5.555 5.434 -4.258 1 94.25 75 VAL B C 1
ATOM 1459 O O . VAL B 1 75 ? 4.559 4.785 -3.932 1 94.25 75 VAL B O 1
ATOM 1462 N N . CYS B 1 76 ? 6.434 5.027 -5.176 1 94.12 76 CYS B N 1
ATOM 1463 C CA . CYS B 1 76 ? 6.293 3.73 -5.824 1 94.12 76 CYS B CA 1
ATOM 1464 C C . CYS B 1 76 ? 7.59 2.932 -5.73 1 94.12 76 CYS B C 1
ATOM 1466 O O . CYS B 1 76 ? 8.68 3.498 -5.812 1 94.12 76 CYS B O 1
ATOM 1468 N N . ALA B 1 77 ? 7.438 1.67 -5.547 1 94.5 77 ALA B N 1
ATOM 1469 C CA . ALA B 1 77 ? 8.562 0.745 -5.641 1 94.5 77 ALA B CA 1
ATOM 1470 C C . ALA B 1 77 ? 8.266 -0.381 -6.629 1 94.5 77 ALA B C 1
ATOM 1472 O O . ALA B 1 77 ? 7.148 -0.897 -6.672 1 94.5 77 ALA B O 1
ATOM 1473 N N . THR B 1 78 ? 9.219 -0.678 -7.418 1 92.75 78 THR B N 1
ATOM 1474 C CA . THR B 1 78 ? 9.133 -1.838 -8.297 1 92.75 78 THR B CA 1
ATOM 1475 C C . THR B 1 78 ? 10.102 -2.932 -7.852 1 92.75 78 THR B C 1
ATOM 1477 O O . THR B 1 78 ? 11.148 -2.643 -7.27 1 92.75 78 THR B O 1
ATOM 1480 N N . TRP B 1 79 ? 9.711 -4.137 -8.07 1 91.38 79 TRP B N 1
ATOM 1481 C CA . TRP B 1 79 ? 10.547 -5.285 -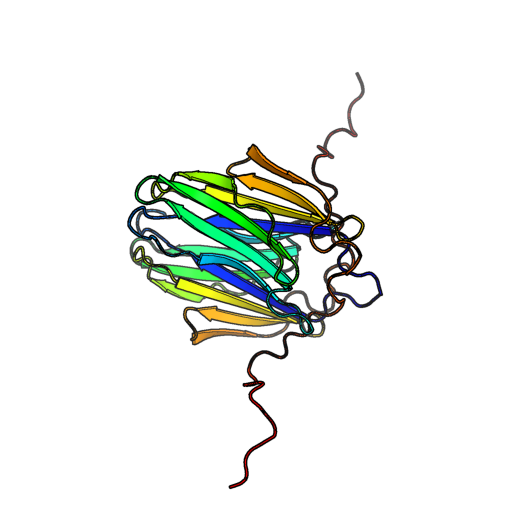7.738 1 91.38 79 TRP B CA 1
ATOM 1482 C C . TRP B 1 79 ? 10.336 -6.422 -8.734 1 91.38 79 TRP B C 1
ATOM 1484 O O . TRP B 1 79 ? 9.195 -6.719 -9.109 1 91.38 79 TRP B O 1
ATOM 1494 N N . GLU B 1 80 ? 11.5 -6.945 -9.133 1 87.94 80 GLU B N 1
ATOM 1495 C CA . GLU B 1 80 ? 11.469 -8.109 -10.008 1 87.94 80 GLU B CA 1
ATOM 1496 C C . GLU B 1 80 ? 12.18 -9.297 -9.367 1 87.94 80 GLU B C 1
ATOM 1498 O O . GLU B 1 80 ? 13.312 -9.172 -8.906 1 87.94 80 GLU B O 1
ATOM 1503 N N . GLN B 1 81 ? 11.57 -10.445 -9.406 1 82.62 81 GLN B N 1
ATOM 1504 C CA . GLN B 1 81 ? 12.023 -11.617 -8.664 1 82.62 81 GLN B CA 1
ATOM 1505 C C . GLN B 1 81 ? 13.305 -12.188 -9.273 1 82.62 81 GLN B C 1
ATOM 1507 O O . GLN B 1 81 ? 14.195 -12.641 -8.555 1 82.62 81 GLN B O 1
ATOM 1512 N N . LEU B 1 82 ? 13.344 -12.227 -10.594 1 79.88 82 LEU B N 1
ATOM 1513 C CA . LEU B 1 82 ? 14.414 -12.953 -11.266 1 79.88 82 LEU B CA 1
ATOM 1514 C C . LEU B 1 82 ? 15.781 -12.469 -10.797 1 79.88 82 LEU B C 1
ATOM 1516 O O . LEU B 1 82 ? 16.625 -13.266 -10.375 1 79.88 82 LEU B O 1
ATOM 1520 N N . CYS B 1 83 ? 16.094 -11.195 -10.734 1 87.81 83 CYS B N 1
ATOM 1521 C CA . CYS B 1 83 ? 17.406 -10.703 -10.328 1 87.81 83 CYS B CA 1
ATOM 1522 C C . CYS B 1 83 ? 17.281 -9.812 -9.094 1 87.81 83 CYS B C 1
ATOM 1524 O O . CYS B 1 83 ? 18.281 -9.258 -8.625 1 87.81 83 CYS B O 1
ATOM 1526 N N . GLY B 1 84 ? 16.078 -9.727 -8.648 1 90.38 84 GLY B N 1
ATOM 1527 C CA . GLY B 1 84 ? 15.859 -8.883 -7.484 1 90.38 84 GLY B CA 1
ATOM 1528 C C . GLY B 1 84 ? 16.016 -7.402 -7.785 1 90.38 84 GLY B C 1
ATOM 1529 O O . GLY B 1 84 ? 16.5 -6.641 -6.941 1 90.38 84 GLY B O 1
ATOM 1530 N N . ARG B 1 85 ? 15.773 -7.09 -8.992 1 93.25 85 ARG B N 1
ATOM 1531 C CA . ARG B 1 85 ? 15.867 -5.684 -9.383 1 93.25 85 ARG B CA 1
ATOM 1532 C C . ARG B 1 85 ? 14.773 -4.859 -8.711 1 93.25 85 ARG B C 1
ATOM 1534 O O . ARG B 1 85 ? 13.625 -5.301 -8.617 1 93.25 85 ARG B O 1
ATOM 1541 N N . TRP B 1 86 ? 15.188 -3.729 -8.203 1 94.69 86 TRP B N 1
ATOM 1542 C CA . TRP B 1 86 ? 14.227 -2.848 -7.555 1 94.69 86 TRP B CA 1
ATOM 1543 C C . TRP B 1 86 ? 14.516 -1.387 -7.883 1 94.69 86 TRP B C 1
ATOM 1545 O O . TRP B 1 86 ? 15.641 -1.04 -8.25 1 94.69 86 TRP B O 1
ATOM 1555 N N . SER B 1 87 ? 13.453 -0.605 -7.867 1 97 87 SER B N 1
ATOM 1556 C CA . SER B 1 87 ? 13.539 0.846 -7.992 1 97 87 SER B CA 1
ATOM 1557 C C . SER B 1 87 ? 12.562 1.544 -7.055 1 97 87 SER B C 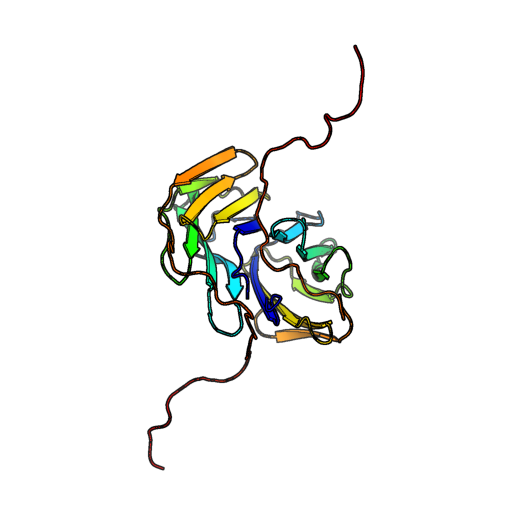1
ATOM 1559 O O . SER B 1 87 ? 11.492 1.003 -6.746 1 97 87 SER B O 1
ATOM 1561 N N . LEU B 1 88 ? 12.992 2.674 -6.633 1 97.25 88 LEU B N 1
ATOM 1562 C CA . LEU B 1 88 ? 12.164 3.525 -5.793 1 97.25 88 LEU B CA 1
ATOM 1563 C C . LEU B 1 88 ? 11.93 4.879 -6.453 1 97.25 88 LEU B C 1
ATOM 1565 O O . LEU B 1 88 ? 12.867 5.52 -6.926 1 97.25 88 LEU B O 1
ATOM 1569 N N . PHE B 1 89 ? 10.695 5.25 -6.539 1 97.12 89 PHE B N 1
ATOM 1570 C CA . PHE B 1 89 ? 10.305 6.539 -7.105 1 97.12 89 PHE B CA 1
ATOM 1571 C C . PHE B 1 89 ? 9.531 7.367 -6.086 1 97.12 89 PHE B C 1
ATOM 1573 O O . PHE B 1 89 ? 8.75 6.824 -5.297 1 97.12 89 PHE B O 1
ATOM 1580 N N . ALA B 1 90 ? 9.75 8.633 -6.117 1 96.94 90 ALA B N 1
ATOM 1581 C CA . ALA B 1 90 ? 8.969 9.594 -5.336 1 96.94 90 ALA B CA 1
ATOM 1582 C C . ALA B 1 90 ? 8.555 10.789 -6.188 1 96.94 90 ALA B C 1
ATOM 1584 O O . ALA B 1 90 ? 9.406 11.438 -6.801 1 96.94 90 ALA B O 1
ATOM 1585 N N . ASP B 1 91 ? 7.25 10.969 -6.172 1 96.06 91 ASP B N 1
ATOM 1586 C CA . ASP B 1 91 ? 6.684 12.07 -6.941 1 96.06 91 ASP B CA 1
ATOM 1587 C C . ASP B 1 91 ? 7.238 12.094 -8.367 1 96.06 91 ASP B C 1
ATOM 1589 O O . ASP B 1 91 ? 7.652 13.141 -8.859 1 96.06 91 ASP B O 1
ATOM 1593 N N . GLY B 1 92 ? 7.258 10.883 -8.945 1 94.38 92 GLY B N 1
ATOM 1594 C CA . GLY B 1 92 ? 7.57 10.75 -10.359 1 94.38 92 GLY B CA 1
ATOM 1595 C C . GLY B 1 92 ? 9.062 10.719 -10.641 1 94.38 92 GLY B C 1
ATOM 1596 O O . GLY B 1 92 ? 9.477 10.539 -11.789 1 94.38 92 GLY B O 1
ATOM 1597 N N . ARG B 1 93 ? 9.93 10.898 -9.68 1 96.94 93 ARG B N 1
ATOM 1598 C CA . ARG B 1 93 ? 11.375 10.891 -9.844 1 96.94 93 ARG B CA 1
ATOM 1599 C C . ARG B 1 93 ? 11.984 9.617 -9.258 1 96.94 93 ARG B C 1
ATOM 1601 O O . ARG B 1 93 ? 11.648 9.219 -8.141 1 96.94 93 ARG B O 1
ATOM 1608 N N . ARG B 1 94 ? 12.852 9 -10.062 1 97.12 94 ARG B N 1
ATOM 1609 C CA . ARG B 1 94 ? 13.57 7.844 -9.539 1 97.12 94 ARG B CA 1
ATOM 1610 C C . ARG B 1 94 ? 14.562 8.266 -8.461 1 97.12 94 ARG B C 1
ATOM 1612 O O . ARG B 1 94 ? 15.422 9.117 -8.695 1 97.12 94 ARG B O 1
ATOM 1619 N N . ARG B 1 95 ? 14.445 7.645 -7.266 1 97.75 95 ARG B N 1
ATOM 1620 C CA . ARG B 1 95 ? 15.289 8.016 -6.133 1 97.75 95 ARG B CA 1
ATOM 1621 C C . ARG B 1 95 ? 16.391 6.992 -5.922 1 97.75 95 ARG B C 1
ATOM 1623 O O . ARG B 1 95 ? 17.438 7.312 -5.355 1 97.75 95 ARG B O 1
ATOM 1630 N N . ALA B 1 96 ? 16.188 5.75 -6.301 1 97.56 96 ALA B N 1
ATOM 1631 C CA . ALA B 1 96 ? 17.141 4.668 -6.09 1 97.56 96 ALA B CA 1
ATOM 1632 C C . ALA B 1 96 ? 16.766 3.434 -6.906 1 97.56 96 ALA B C 1
ATOM 1634 O O . ALA B 1 96 ? 15.633 3.303 -7.359 1 97.56 96 ALA B O 1
ATOM 1635 N N . GLY B 1 97 ? 17.703 2.533 -7.031 1 97.25 97 GLY B N 1
ATOM 1636 C CA . GLY B 1 97 ? 17.484 1.231 -7.641 1 97.25 97 GLY B CA 1
ATOM 1637 C C . GLY B 1 97 ? 18.75 0.388 -7.707 1 97.25 97 GLY B C 1
ATOM 1638 O O . GLY B 1 97 ? 19.859 0.923 -7.727 1 97.25 97 GLY B O 1
ATOM 1639 N N . ALA B 1 98 ? 18.578 -0.767 -7.648 1 97.06 98 ALA B N 1
ATOM 1640 C CA . ALA B 1 98 ? 19.672 -1.732 -7.73 1 97.06 98 ALA B CA 1
ATOM 1641 C C . ALA B 1 98 ? 19.141 -3.137 -8.008 1 97.06 98 ALA B C 1
ATOM 1643 O O . ALA B 1 98 ? 18 -3.303 -8.438 1 97.06 98 ALA B O 1
ATOM 1644 N N . ARG B 1 99 ? 20.062 -4.121 -7.922 1 95.12 99 ARG B N 1
ATOM 1645 C CA . ARG B 1 99 ? 19.703 -5.531 -8.039 1 95.12 99 ARG B CA 1
ATOM 1646 C C . ARG B 1 99 ? 20.031 -6.293 -6.762 1 95.12 99 ARG B C 1
ATOM 1648 O O . ARG B 1 99 ? 20.641 -5.73 -5.84 1 95.12 99 ARG B O 1
ATOM 1655 N N . GLY B 1 100 ? 19.438 -7.512 -6.664 1 93.62 100 GLY B N 1
ATOM 1656 C CA . GLY B 1 100 ? 19.875 -8.414 -5.613 1 93.62 100 GLY B CA 1
ATOM 1657 C C . GLY B 1 100 ? 18.906 -8.508 -4.461 1 93.62 100 GLY B C 1
ATOM 1658 O O . GLY B 1 100 ? 19.031 -9.375 -3.592 1 93.62 100 GLY B O 1
ATOM 1659 N N . LEU B 1 101 ? 17.906 -7.625 -4.453 1 93.75 101 LEU B N 1
ATOM 1660 C CA . LEU B 1 101 ? 16.953 -7.664 -3.344 1 93.75 101 LEU B CA 1
ATOM 1661 C C . LEU B 1 101 ? 16.031 -8.867 -3.465 1 93.75 101 LEU B C 1
ATOM 1663 O O . LEU B 1 101 ? 15.203 -8.93 -4.375 1 93.75 101 LEU B O 1
ATOM 1667 N N . GLY B 1 102 ? 16.234 -9.836 -2.477 1 87.69 102 GLY B N 1
ATOM 1668 C CA . GLY B 1 102 ? 15.414 -11.039 -2.496 1 87.69 102 GLY B CA 1
ATOM 1669 C C . GLY B 1 102 ? 15.688 -11.93 -3.689 1 87.69 102 GLY B C 1
ATOM 1670 O O . GLY B 1 102 ? 14.859 -12.766 -4.055 1 87.69 102 GLY B O 1
ATOM 1671 N N . ALA B 1 103 ? 16.797 -11.758 -4.332 1 83.06 103 ALA B N 1
ATOM 1672 C CA . ALA B 1 103 ? 17.125 -12.5 -5.547 1 83.06 103 ALA B CA 1
ATOM 1673 C C . ALA B 1 103 ? 17.094 -14 -5.293 1 83.06 103 ALA B C 1
ATOM 1675 O O . ALA B 1 103 ? 17.578 -14.469 -4.258 1 83.06 103 ALA B O 1
ATOM 1676 N N . GLY B 1 104 ? 16.531 -14.766 -6.316 1 73.69 104 GLY B N 1
ATOM 1677 C CA . GLY B 1 104 ? 16.547 -16.219 -6.309 1 73.69 104 GLY B CA 1
ATOM 1678 C C . GLY B 1 104 ? 15.469 -16.828 -5.434 1 73.69 104 GLY B C 1
ATOM 1679 O O . GLY B 1 104 ? 15.336 -18.047 -5.352 1 73.69 104 GLY B O 1
ATOM 1680 N N . HIS B 1 105 ? 14.742 -15.992 -4.699 1 70.56 105 HIS B N 1
ATOM 1681 C CA . HIS B 1 105 ? 13.648 -16.453 -3.852 1 70.56 105 HIS B CA 1
ATOM 1682 C C . HIS B 1 105 ? 12.328 -15.805 -4.254 1 70.56 105 HIS B C 1
ATOM 1684 O O . HIS B 1 105 ? 12.039 -14.672 -3.852 1 70.56 105 HIS B O 1
ATOM 1690 N N . PRO B 1 106 ? 11.672 -16.547 -5.152 1 63.34 106 PRO B N 1
ATOM 1691 C CA . PRO B 1 106 ? 10.398 -15.969 -5.59 1 63.34 106 PRO B CA 1
ATOM 1692 C C . PRO B 1 106 ? 9.398 -15.82 -4.445 1 63.34 106 PRO B C 1
ATOM 1694 O O . PRO B 1 106 ? 9.422 -16.594 -3.488 1 63.34 106 PRO B O 1
ATOM 1697 N N . LEU B 1 107 ? 8.734 -14.656 -4.359 1 64.25 107 LEU B N 1
ATOM 1698 C CA . LEU B 1 107 ? 7.578 -14.602 -3.475 1 64.25 107 LEU B CA 1
ATOM 1699 C C . LEU B 1 107 ? 6.602 -15.734 -3.781 1 64.25 107 LEU B C 1
ATOM 1701 O O . LEU B 1 107 ? 6.398 -16.078 -4.945 1 64.25 107 LEU B O 1
ATOM 1705 N N . PRO B 1 108 ? 6.316 -16.594 -2.656 1 55.94 108 PRO B N 1
ATOM 1706 C CA . PRO B 1 108 ? 5.465 -17.75 -2.918 1 55.94 108 PRO B CA 1
ATOM 1707 C C . PRO B 1 108 ? 4.203 -17.391 -3.701 1 55.94 108 PRO B C 1
ATOM 1709 O O . PRO B 1 108 ? 3.648 -16.297 -3.521 1 55.94 108 PRO B O 1
ATOM 1712 N N . PRO B 1 109 ? 4.02 -18.281 -4.531 1 44.22 109 PRO B N 1
ATOM 1713 C CA . PRO B 1 109 ? 2.719 -18.234 -5.203 1 44.22 109 PRO B CA 1
ATOM 1714 C C . PRO B 1 109 ? 1.555 -18.516 -4.258 1 44.22 109 PRO B C 1
ATOM 1716 O O . PRO B 1 109 ? 1.712 -19.25 -3.283 1 44.22 109 PRO B O 1
ATOM 1719 N N . GLY B 1 110 ? 0.54 -17.781 -3.951 1 40.12 110 GLY B N 1
ATOM 1720 C CA . GLY B 1 110 ? -0.599 -18.109 -3.111 1 40.12 110 GLY B CA 1
ATOM 1721 C C . GLY B 1 110 ? -0.673 -17.266 -1.847 1 40.12 110 GLY B C 1
ATOM 1722 O O . GLY B 1 110 ? -0.702 -17.812 -0.739 1 40.12 110 GLY B O 1
ATOM 1723 N N . GLY B 1 111 ? -0.141 -16.328 -1.699 1 38.44 111 GLY B N 1
ATOM 1724 C CA . GLY B 1 111 ? -0.255 -15.617 -0.437 1 38.44 111 GLY B CA 1
ATOM 1725 C C . GLY B 1 111 ? -1.617 -15.773 0.214 1 38.44 111 GLY B C 1
ATOM 1726 O O . GLY B 1 111 ? -2.592 -15.156 -0.22 1 38.44 111 GLY B O 1
ATOM 1727 N N . ILE B 1 112 ? -2.002 -17.219 0.614 1 30.11 112 ILE B N 1
ATOM 1728 C CA . ILE B 1 112 ? -3.227 -17.453 1.372 1 30.11 112 ILE B CA 1
ATOM 1729 C C . ILE B 1 112 ? -3.148 -16.719 2.713 1 30.11 112 ILE B C 1
ATOM 1731 O O . ILE B 1 112 ? -2.191 -16.906 3.469 1 30.11 112 ILE B O 1
ATOM 1735 N N . LEU B 1 113 ? -3.564 -15.641 2.887 1 29.25 113 LEU B N 1
ATOM 1736 C CA . LEU B 1 113 ? -3.592 -14.977 4.184 1 29.25 113 LEU B CA 1
ATOM 1737 C C . LEU B 1 113 ? -4.41 -15.781 5.191 1 29.25 113 LEU B C 1
ATOM 1739 O O . LEU B 1 113 ? -5.617 -15.953 5.016 1 29.25 113 LEU B O 1
ATOM 1743 N N . VAL B 1 114 ? -3.754 -16.953 5.914 1 28.84 114 VAL B N 1
ATOM 1744 C CA . VAL B 1 114 ? -4.469 -17.297 7.145 1 28.84 114 VAL B CA 1
ATOM 1745 C C . VAL B 1 114 ? -4.461 -16.094 8.086 1 28.84 114 VAL B C 1
ATOM 1747 O O . VAL B 1 114 ? -3.398 -15.641 8.523 1 28.84 114 VAL B O 1
ATOM 1750 N N . LEU B 1 115 ? -5.199 -15.156 8 1 26.59 115 LEU B N 1
ATOM 1751 C CA . LEU B 1 115 ? -5.258 -14.039 8.93 1 26.59 115 LEU B CA 1
ATOM 1752 C C . LEU B 1 115 ? -5 -14.5 10.359 1 26.59 115 LEU B C 1
ATOM 1754 O O . LEU B 1 115 ? -4.168 -13.93 11.062 1 26.59 115 LEU B O 1
ATOM 1758 N N . GLY B 1 116 ? -6.051 -14.742 11.312 1 27.34 116 GLY B N 1
ATOM 1759 C CA . GLY B 1 116 ? -6.172 -14.406 12.719 1 27.34 116 GLY B CA 1
ATOM 1760 C C . GLY B 1 116 ? -5.312 -15.281 13.617 1 27.34 116 GLY B C 1
ATOM 1761 O O . GLY B 1 116 ? -5.516 -15.328 14.828 1 27.34 116 GLY B O 1
ATOM 1762 N N . GLN B 1 117 ? -4.746 -16.344 13.148 1 23.53 117 GLN B N 1
ATOM 1763 C CA . GLN B 1 117 ? -4.289 -17.109 14.305 1 23.53 117 GLN B CA 1
ATOM 1764 C C . GLN B 1 117 ? -3.049 -16.469 14.922 1 23.53 117 GLN B C 1
ATOM 1766 O O . GLN B 1 117 ? -2.219 -15.891 14.219 1 23.53 117 GLN B O 1
ATOM 1771 N N . ASP B 1 118 ? -3.117 -16.234 16.219 1 28.16 118 ASP B N 1
ATOM 1772 C CA . ASP B 1 118 ? -2.008 -16.312 17.156 1 28.16 118 ASP B CA 1
ATOM 1773 C C . ASP B 1 118 ? -1.068 -17.469 16.797 1 28.16 118 ASP B C 1
ATOM 1775 O O . ASP B 1 118 ? -1.427 -18.641 16.938 1 28.16 118 ASP B O 1
ATOM 1779 N N . GLN B 1 119 ? -0.427 -17.5 15.828 1 26.08 119 GLN B N 1
ATOM 1780 C CA . GLN B 1 119 ? 0.529 -18.578 15.648 1 26.08 119 GLN B CA 1
ATOM 1781 C C . GLN B 1 119 ? 1.544 -18.609 16.781 1 26.08 119 GLN B C 1
ATOM 1783 O O . GLN B 1 119 ? 2.727 -18.328 16.578 1 26.08 119 GLN B O 1
ATOM 1788 N N . ASP B 1 120 ? 1.169 -18.109 18.203 1 26.31 120 ASP B N 1
ATOM 1789 C CA . ASP B 1 120 ? 1.995 -18.562 19.312 1 26.31 120 ASP B CA 1
ATOM 1790 C C . ASP B 1 120 ? 2.141 -20.094 19.297 1 26.31 120 ASP B C 1
ATOM 1792 O O . ASP B 1 120 ? 1.323 -20.797 18.703 1 26.31 120 ASP B O 1
ATOM 1796 N N . SER B 1 121 ? 3.152 -20.766 20.062 1 25.34 121 SER B N 1
ATOM 1797 C CA . SER B 1 121 ? 3.715 -22.031 20.531 1 25.34 121 SER B CA 1
ATOM 1798 C C . SER B 1 121 ? 2.621 -22.984 21.016 1 25.34 121 SER B C 1
ATOM 1800 O O . SER B 1 121 ? 1.592 -22.531 21.531 1 25.34 121 SER B O 1
ATOM 1802 N N . LEU B 1 122 ? 2.602 -24.531 20.75 1 23.47 122 LEU B N 1
ATOM 1803 C CA . LEU B 1 122 ? 2.533 -25.922 21.219 1 23.47 122 LEU B CA 1
ATOM 1804 C C . LEU B 1 122 ? 2.971 -26.016 22.672 1 23.47 122 LEU B C 1
ATOM 1806 O O . LEU B 1 122 ? 2.965 -27.109 23.266 1 23.47 122 LEU B O 1
ATOM 1810 N N . GLY B 1 123 ? 3.879 -25.328 23.312 1 22.09 123 GLY B N 1
ATOM 1811 C CA . GLY B 1 123 ? 4.402 -26 24.484 1 22.09 123 GLY B CA 1
ATOM 1812 C C . GLY B 1 123 ? 3.363 -26.203 25.578 1 22.09 123 GLY B C 1
ATOM 1813 O O . GLY B 1 123 ? 3.217 -27.297 26.109 1 22.09 123 GLY B O 1
ATOM 1814 N N . GLY B 1 124 ? 3.1 -25.188 26.5 1 20.98 124 GLY B N 1
ATOM 1815 C CA . GLY B 1 124 ? 3.076 -25.453 27.922 1 20.98 124 GLY B CA 1
ATOM 1816 C C . GLY B 1 124 ? 1.8 -26.141 28.375 1 20.98 124 GLY B C 1
ATOM 1817 O O . GLY B 1 124 ? 0.77 -26.047 27.703 1 20.98 124 GLY B O 1
ATOM 1818 N N . GLY B 1 125 ? 1.853 -27.109 29.25 1 20.56 125 GLY B N 1
ATOM 1819 C CA . GLY B 1 125 ? 1.312 -27.875 30.375 1 20.56 125 GLY B CA 1
ATOM 1820 C C . GLY B 1 125 ? 0.418 -27.047 31.281 1 20.56 125 GLY B C 1
ATOM 1821 O O . GLY B 1 125 ? 0.882 -26.109 31.922 1 20.56 125 GLY B O 1
ATOM 1822 N N . PHE B 1 126 ? -0.815 -26.5 30.922 1 19.25 126 PHE B N 1
ATOM 1823 C CA . PHE B 1 126 ? -1.53 -26.828 32.156 1 19.25 126 PHE B CA 1
ATOM 1824 C C . PHE B 1 126 ? -1.985 -28.281 32.156 1 19.25 126 PHE B C 1
ATOM 1826 O O . PHE B 1 126 ? -2.203 -28.859 31.078 1 19.25 126 PHE B O 1
#

Foldseek 3Di:
DDFCQKDKDKDKDAAALVDFDKDQRDADFFAPQGRQKTWIWGDDRQFFIWIWIAGSRRIDDTWGAGTNPRDIKMKMKMFGAAFGWMWIHIRRHTTDIDTDHNHPPGDDDGGPCPDDDPVPPPDDDD/DDFCQKDKDKDKDAAALVDFDKDFRDADFAQVAGRQKTWIWGDDRQFFIWIWIAGSRRIDDTWGAGTNPRDIKMKMKMFGAAFGWMWIHIRRHTTDIDTDHNHPPGDDDGGPCPDDDPPDDPDDDD

Solvent-accessible surface area (backbone atoms only — not comparable to full-atom values): 12808 Å² total; per-residue (Å²): 91,52,29,49,37,14,37,32,43,34,33,46,40,36,38,49,50,85,55,59,66,65,36,58,44,30,35,32,26,28,20,94,30,74,49,39,31,30,36,34,32,35,39,44,88,80,34,44,25,27,34,24,53,22,37,70,79,46,62,52,76,71,34,74,51,48,68,38,71,54,49,82,41,43,39,36,38,38,40,29,25,78,55,5,35,34,35,34,30,28,72,90,39,81,64,47,67,53,67,54,58,46,42,81,51,56,53,66,51,27,6,39,60,82,71,80,71,71,78,69,71,74,75,85,81,129,91,52,29,47,38,13,34,32,42,34,33,46,40,37,36,49,52,85,54,57,65,66,36,59,45,31,33,33,25,24,32,86,30,76,49,39,32,30,37,35,33,35,38,45,88,81,33,44,25,28,34,23,53,24,37,69,80,46,62,53,77,71,36,74,49,48,68,36,71,56,49,82,40,43,39,35,38,38,40,28,25,80,55,5,34,35,36,34,31,28,69,90,39,80,63,49,66,52,66,54,60,47,43,82,50,55,54,71,52,28,8,38,57,79,69,82,71,75,83,72,87,88,72,88,80,127

Organism: Eschrichtius robustus (NCBI:txid9764)

Nearest PDB structures (foldseek):
  3flp-assembly1_A  TM=7.941E-01  e=1.369E-03  Limulus polyphemus
  4b1m-assembly3_C  TM=5.686E-01  e=2.329E-01  Bacillus subtilis
  4bme-assembly2_B  TM=5.500E-01  e=4.196E-01  Homo sapiens
  3vv1-assembly1_B  TM=3.645E-01  e=2.204E+00  Caenorhabditis elegans
  6icl-assembly1_A  TM=2.985E-01  e=4.419E+00  Pseudomonas putida

pLDDT: mean 77.6, std 23.64, range [19.25, 97.75]

InterPro domains:
  IPR001759 Pentraxin domain [PF00354] (4-126)
  IPR001759 Pentraxin domain [PR00895] (4-18)
  IPR001759 Pentraxin domain [PR00895] (74-92)
  IPR001759 Pentraxin domain [PR00895] (101-120)
  IPR001759 Pentraxin domain [PR00895] (121-126)
  IPR001759 Pentraxin domain [PS51828] (1-126)
  IPR001759 Pentraxin domain [SM00159] (1-126)
  IPR013320 Concanavalin A-like lectin/glucanase domain superfamily [SSF49899] (4-126)
  IPR051360 Neuronal Pentraxin and Related [PTHR19277] (2-126)